Protein AF-A0A815P1Y7-F1 (afdb_monomer_lite)

Secondary structure (DSSP, 8-state):
-----------PPPHHHHH--TT---TT--EEE----S--TTS-S--SSSS-----GGGEEE--TTS-HHHHTTHHHHHHHHHIIIIIIS-PPPTTS-----EEEE----GGGHHHHHHTT-S----TT-TTHHHHHHHHTTT---EEEESS-STTHHHHHHHH--STTEEEEESS---GGGS-TTEEEE---GGGGGS--EEETTEEE---GGG-

pLDDT: mean 79.12, std 14.39, range [24.7, 95.38]

Structure (mmCIF, N/CA/C/O backbone):
data_AF-A0A815P1Y7-F1
#
_entry.id   AF-A0A815P1Y7-F1
#
loop_
_atom_site.group_PDB
_atom_site.id
_atom_site.type_symbol
_atom_site.label_atom_id
_atom_site.label_alt_id
_atom_site.label_comp_id
_atom_site.label_asym_id
_atom_site.label_entity_id
_atom_site.label_seq_id
_atom_site.pdbx_PDB_ins_code
_atom_site.Cartn_x
_atom_site.Cartn_y
_atom_site.Cartn_z
_atom_site.occupancy
_atom_site.B_iso_or_equiv
_atom_site.auth_seq_id
_atom_site.auth_comp_id
_atom_site.auth_asym_id
_atom_site.auth_atom_id
_atom_site.pdbx_PDB_model_num
ATOM 1 N N . MET A 1 1 ? -28.129 6.434 5.311 1.00 34.50 1 MET A N 1
ATOM 2 C CA . MET A 1 1 ? -27.898 5.361 4.321 1.00 34.50 1 MET A CA 1
ATOM 3 C C . MET A 1 1 ? -27.762 4.062 5.107 1.00 34.50 1 MET A C 1
ATOM 5 O O . MET A 1 1 ? -26.943 4.033 6.015 1.00 34.50 1 MET A O 1
ATOM 9 N N . LYS A 1 2 ? -28.637 3.067 4.907 1.00 24.70 2 LYS A N 1
ATOM 10 C CA . LYS A 1 2 ? -28.563 1.789 5.640 1.00 24.70 2 LYS A CA 1
ATOM 11 C C . LYS A 1 2 ? -27.507 0.908 4.965 1.00 24.70 2 LYS A C 1
ATOM 13 O O . LYS A 1 2 ? -27.695 0.521 3.818 1.00 24.70 2 LYS A O 1
ATOM 18 N N . PHE A 1 3 ? -26.398 0.653 5.652 1.00 34.22 3 PHE A N 1
ATOM 19 C CA . PHE A 1 3 ? -25.338 -0.252 5.210 1.00 34.22 3 PHE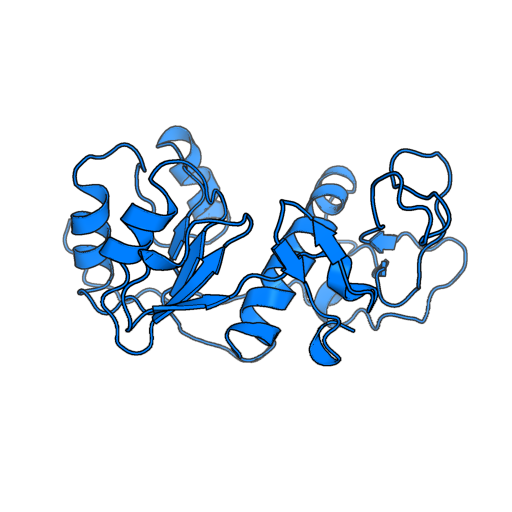 A CA 1
ATOM 20 C C . PHE A 1 3 ? -25.720 -1.683 5.629 1.00 34.22 3 PHE A C 1
ATOM 22 O O . PHE A 1 3 ? -25.430 -2.094 6.746 1.00 34.22 3 PHE A O 1
ATOM 29 N N . GLU A 1 4 ? -26.461 -2.404 4.781 1.00 28.81 4 GLU A N 1
ATOM 30 C CA . GLU A 1 4 ? -26.909 -3.792 5.042 1.00 28.81 4 GLU A CA 1
ATOM 31 C C . GLU A 1 4 ? -26.278 -4.835 4.099 1.00 28.81 4 GLU A C 1
ATOM 33 O O . GLU A 1 4 ? -26.678 -5.996 4.093 1.00 28.81 4 GLU A O 1
ATOM 38 N N . GLN A 1 5 ? -25.263 -4.471 3.315 1.00 31.73 5 GLN A N 1
ATOM 39 C CA . GLN A 1 5 ? -24.560 -5.418 2.449 1.00 31.73 5 GLN A CA 1
ATOM 40 C C . GLN A 1 5 ? -23.097 -5.522 2.883 1.00 31.73 5 GLN A C 1
ATOM 42 O O . GLN A 1 5 ? -22.384 -4.525 2.913 1.00 31.73 5 GLN A O 1
ATOM 47 N N . ARG A 1 6 ? -22.657 -6.735 3.245 1.00 30.91 6 ARG A N 1
ATOM 48 C CA . ARG A 1 6 ? -21.228 -7.067 3.329 1.00 30.91 6 ARG A CA 1
ATOM 49 C C . ARG A 1 6 ? -20.707 -7.151 1.900 1.00 30.91 6 ARG A C 1
ATOM 51 O O . ARG A 1 6 ? -21.135 -8.031 1.149 1.00 30.91 6 ARG A O 1
ATOM 58 N N . PHE A 1 7 ? -19.851 -6.214 1.522 1.00 37.41 7 PHE A N 1
ATOM 59 C CA . PHE A 1 7 ? -19.293 -6.147 0.178 1.00 37.41 7 PHE A CA 1
ATOM 60 C C . PHE A 1 7 ? -18.020 -6.987 0.090 1.00 37.41 7 PHE A C 1
ATOM 62 O O . PHE A 1 7 ? -17.305 -7.169 1.070 1.00 37.41 7 PHE A O 1
ATOM 69 N N . LYS A 1 8 ? -17.809 -7.606 -1.072 1.00 35.66 8 LYS A N 1
ATOM 70 C CA . LYS A 1 8 ? -16.726 -8.561 -1.302 1.00 35.66 8 LYS A CA 1
ATOM 71 C C . LYS A 1 8 ? -15.644 -7.874 -2.114 1.00 35.66 8 LYS A C 1
ATOM 73 O O . LYS A 1 8 ? -15.802 -7.742 -3.325 1.00 35.66 8 LYS A O 1
ATOM 78 N N . PHE A 1 9 ? -14.516 -7.565 -1.487 1.00 34.22 9 PHE A N 1
ATOM 79 C CA . PHE A 1 9 ? -13.314 -7.268 -2.251 1.00 34.22 9 PHE A CA 1
ATOM 80 C C . PHE A 1 9 ? -12.862 -8.551 -2.965 1.00 34.22 9 PHE A C 1
ATOM 82 O O . PHE A 1 9 ? -12.575 -9.561 -2.322 1.00 34.22 9 PHE A O 1
ATOM 89 N N . THR A 1 10 ? -12.860 -8.548 -4.299 1.00 39.69 10 THR A N 1
ATOM 90 C CA . THR A 1 10 ? -12.250 -9.610 -5.112 1.00 39.69 10 THR A CA 1
ATOM 91 C C . THR A 1 10 ? -11.042 -9.001 -5.794 1.00 39.69 10 THR A C 1
ATOM 93 O O . THR A 1 10 ? -11.198 -8.137 -6.652 1.00 39.69 10 THR A O 1
ATOM 96 N N . ILE A 1 11 ? -9.837 -9.435 -5.422 1.00 49.03 11 ILE A N 1
ATOM 97 C CA . ILE A 1 11 ? -8.628 -9.011 -6.132 1.00 49.03 11 ILE A CA 1
ATOM 98 C C . ILE A 1 11 ? -8.575 -9.777 -7.457 1.00 49.03 11 ILE A C 1
ATOM 100 O O . ILE A 1 11 ? -8.061 -10.893 -7.524 1.00 49.03 11 ILE A O 1
ATOM 104 N N . SER A 1 12 ? -9.170 -9.214 -8.509 1.00 42.06 12 SER A N 1
ATOM 105 C CA . SER A 1 12 ? -9.061 -9.752 -9.864 1.00 42.06 12 SER A CA 1
ATOM 106 C C . SER A 1 12 ? -7.794 -9.218 -10.521 1.00 42.06 12 SER A C 1
ATOM 108 O O . SER A 1 12 ? -7.637 -8.007 -10.671 1.00 42.06 12 SER A O 1
ATOM 1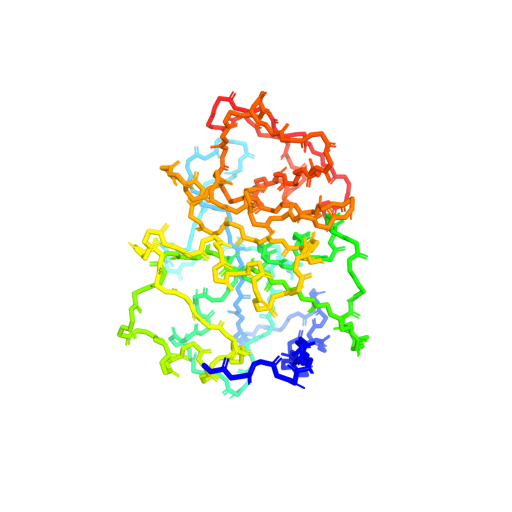10 N N . PHE A 1 13 ? -6.909 -10.115 -10.933 1.00 50.34 13 PHE A N 1
ATOM 111 C CA . PHE A 1 13 ? -5.753 -9.777 -11.757 1.00 50.34 13 PHE A CA 1
ATOM 112 C C . PHE A 1 13 ? -6.060 -10.105 -13.214 1.00 50.34 13 PHE A C 1
ATOM 114 O O . PHE A 1 13 ? -6.837 -11.024 -13.488 1.00 50.34 13 PHE A O 1
ATOM 121 N N . ASP A 1 14 ? -5.429 -9.384 -14.141 1.00 55.44 14 ASP A N 1
ATOM 122 C CA . ASP A 1 14 ? -5.404 -9.803 -15.539 1.00 55.44 14 ASP A CA 1
ATOM 123 C C . ASP A 1 14 ? -4.739 -11.195 -15.616 1.00 55.44 14 ASP A C 1
ATOM 125 O O . ASP A 1 14 ? -3.615 -11.359 -15.122 1.00 55.44 14 ASP A O 1
ATOM 129 N N . PRO A 1 15 ? -5.404 -12.215 -16.188 1.00 52.91 15 PRO A N 1
ATOM 130 C CA . PRO A 1 15 ? -4.820 -13.540 -16.351 1.00 52.91 15 PRO A CA 1
ATOM 131 C C . PRO A 1 15 ? -3.475 -13.522 -17.086 1.00 52.91 15 PRO A C 1
ATOM 133 O O . PRO A 1 15 ? -2.603 -14.311 -16.729 1.00 52.91 15 PRO A O 1
ATOM 136 N N . GLU A 1 16 ? -3.259 -12.618 -18.053 1.00 56.75 16 GLU A N 1
ATOM 137 C CA . GLU A 1 16 ? -1.964 -12.490 -18.744 1.00 56.75 16 GLU A CA 1
ATOM 138 C C . GLU A 1 16 ? -0.849 -12.053 -17.781 1.00 56.75 16 GLU A C 1
ATOM 140 O O . GLU A 1 16 ? 0.281 -12.530 -17.885 1.00 56.75 16 GLU A O 1
ATOM 145 N N . PHE A 1 17 ? -1.179 -11.212 -16.797 1.00 55.81 17 PHE A N 1
ATOM 146 C CA . PHE A 1 17 ? -0.237 -10.745 -15.778 1.00 55.81 17 PHE A CA 1
ATOM 147 C C . PHE A 1 17 ? 0.121 -11.846 -14.768 1.00 55.81 17 PHE A C 1
ATOM 149 O O . PHE A 1 17 ? 1.263 -11.941 -14.328 1.00 55.81 17 PHE A O 1
ATOM 156 N N . LEU A 1 18 ? -0.833 -12.716 -14.418 1.00 48.72 18 LEU A N 1
ATOM 157 C CA . LEU A 1 18 ? -0.575 -13.871 -13.545 1.00 48.72 18 LEU A CA 1
ATOM 158 C C . LEU A 1 18 ? 0.172 -15.010 -14.257 1.00 48.72 18 LEU A C 1
ATOM 160 O O . LEU A 1 18 ? 0.838 -15.809 -13.601 1.00 48.72 18 LEU A O 1
ATOM 164 N N . LEU A 1 19 ? 0.036 -15.108 -15.583 1.00 49.59 19 LEU A N 1
ATOM 165 C CA . LEU A 1 19 ? 0.656 -16.151 -16.405 1.00 49.59 19 LEU A CA 1
ATOM 166 C C . LEU A 1 19 ? 2.042 -15.763 -16.935 1.00 49.59 19 LEU A C 1
ATOM 168 O O . LEU A 1 19 ? 2.767 -16.641 -17.410 1.00 49.59 19 LEU A O 1
ATOM 172 N N . SER A 1 20 ? 2.435 -14.486 -16.862 1.00 55.97 20 SER A N 1
ATOM 173 C CA . SER A 1 20 ? 3.782 -14.067 -17.246 1.00 55.97 20 SER A CA 1
ATOM 174 C C . SER A 1 20 ? 4.796 -14.612 -16.242 1.00 55.97 20 SER A C 1
ATOM 176 O O . SER A 1 20 ? 4.943 -14.083 -15.143 1.00 55.97 20 SER A O 1
ATOM 178 N N . VAL A 1 21 ? 5.493 -15.687 -16.611 1.00 52.22 21 VAL A N 1
ATOM 179 C CA . VAL A 1 21 ? 6.616 -16.210 -15.829 1.00 52.22 21 VAL A CA 1
ATOM 180 C C . VAL A 1 21 ? 7.796 -15.250 -16.005 1.00 52.22 21 VAL A C 1
ATOM 182 O O . VAL A 1 21 ? 8.276 -15.100 -17.134 1.00 52.22 21 VAL A O 1
ATOM 185 N N . PRO A 1 22 ? 8.301 -14.612 -14.935 1.00 61.59 22 PRO A N 1
ATOM 186 C CA . PRO A 1 22 ? 9.484 -13.773 -15.043 1.00 61.59 22 PRO A CA 1
ATOM 187 C C . PRO A 1 22 ? 10.677 -14.613 -15.516 1.00 61.59 22 PRO A C 1
ATOM 189 O O . PRO A 1 22 ? 10.931 -15.693 -14.981 1.00 61.59 22 PRO A O 1
ATOM 192 N N . GLY A 1 23 ? 11.425 -14.128 -16.511 1.00 62.44 23 GLY A N 1
ATOM 193 C CA . GLY A 1 23 ? 12.734 -14.695 -16.860 1.00 62.44 23 GLY A CA 1
ATOM 194 C C . GLY A 1 23 ? 12.903 -15.287 -18.260 1.00 62.44 23 GLY A C 1
ATOM 195 O O . GLY A 1 23 ? 14.043 -15.563 -18.628 1.00 62.44 23 GLY A O 1
ATOM 196 N N . ASN A 1 24 ? 11.844 -15.455 -19.062 1.00 74.38 24 ASN A N 1
ATOM 197 C CA . ASN A 1 24 ? 11.963 -15.994 -20.427 1.00 74.38 24 ASN A CA 1
ATOM 198 C C . ASN A 1 24 ? 11.501 -14.984 -21.489 1.00 74.38 24 ASN A C 1
ATOM 200 O O . ASN A 1 24 ? 10.376 -15.059 -21.974 1.00 74.38 24 ASN A O 1
ATOM 204 N N . TYR A 1 25 ? 12.387 -14.053 -21.851 1.00 81.44 25 TYR A N 1
ATOM 205 C CA . TYR A 1 25 ? 12.115 -12.990 -22.826 1.00 81.44 25 TYR A CA 1
ATOM 206 C C . TYR A 1 25 ? 12.851 -13.219 -24.144 1.00 81.44 25 TYR A C 1
ATOM 208 O O . TYR A 1 25 ? 14.010 -13.647 -24.158 1.00 81.44 25 TYR A O 1
ATOM 216 N N . LYS A 1 26 ? 12.207 -12.869 -25.259 1.00 83.44 26 LYS A N 1
ATOM 217 C CA . LYS A 1 26 ? 12.824 -12.852 -26.593 1.00 83.44 26 LYS A CA 1
ATOM 218 C C . LYS A 1 26 ? 13.087 -11.422 -27.054 1.00 83.44 26 LYS A C 1
ATOM 220 O O . LYS A 1 26 ? 12.367 -10.486 -26.717 1.00 83.44 26 LYS A O 1
ATOM 225 N N . GLY A 1 27 ? 14.121 -11.254 -27.877 1.00 86.31 27 GLY A N 1
ATOM 226 C CA . GLY A 1 27 ? 14.415 -9.966 -28.502 1.00 86.31 27 GLY A CA 1
ATOM 227 C C . GLY A 1 27 ? 13.218 -9.446 -29.306 1.00 86.31 27 GLY A C 1
ATOM 228 O O . GLY A 1 27 ? 12.647 -10.181 -30.108 1.00 86.31 27 GLY A O 1
ATOM 229 N N . GLY A 1 28 ? 12.854 -8.180 -29.086 1.00 84.69 28 GLY A N 1
ATOM 230 C CA . GLY A 1 28 ? 11.718 -7.519 -29.738 1.00 84.69 28 GLY A CA 1
ATOM 231 C C . GLY A 1 28 ? 10.404 -7.563 -28.951 1.00 84.69 28 GLY A C 1
ATOM 232 O O . GLY A 1 28 ? 9.453 -6.882 -29.333 1.00 84.69 28 GLY A O 1
ATOM 233 N N . GLU A 1 29 ? 10.336 -8.309 -27.847 1.00 84.62 29 GLU A N 1
ATOM 234 C CA . GLU A 1 29 ? 9.167 -8.289 -26.967 1.00 84.62 29 GLU A CA 1
ATOM 235 C C . GLU A 1 29 ? 9.082 -6.974 -26.187 1.00 84.62 29 GLU A C 1
ATOM 237 O O . GLU A 1 29 ? 10.083 -6.425 -25.723 1.00 84.62 29 GLU A O 1
ATOM 242 N N . ARG A 1 30 ? 7.855 -6.468 -26.029 1.00 84.31 30 ARG A N 1
ATOM 243 C CA . ARG A 1 30 ? 7.588 -5.324 -25.158 1.00 84.31 30 ARG A CA 1
ATOM 244 C C . ARG A 1 30 ? 7.443 -5.808 -23.731 1.00 84.31 30 ARG A C 1
ATOM 246 O O . ARG A 1 30 ? 6.713 -6.761 -23.456 1.00 84.31 30 ARG A O 1
ATOM 253 N N . VAL A 1 31 ? 8.101 -5.095 -22.836 1.00 86.06 31 VAL A N 1
ATOM 254 C CA . VAL A 1 31 ? 8.112 -5.411 -21.420 1.00 86.06 31 VAL A CA 1
ATOM 255 C C . VAL A 1 31 ? 7.913 -4.151 -20.594 1.00 86.06 31 VAL A C 1
ATOM 257 O O . VAL A 1 31 ? 8.262 -3.051 -21.026 1.00 86.06 31 VAL A O 1
ATOM 260 N N . ALA A 1 32 ? 7.347 -4.319 -19.408 1.00 85.19 32 ALA A N 1
ATOM 261 C CA . ALA A 1 32 ? 7.261 -3.282 -18.394 1.00 85.19 32 ALA A CA 1
ATOM 262 C C . ALA A 1 32 ? 7.888 -3.810 -17.106 1.00 85.19 32 ALA A C 1
ATOM 264 O O . ALA A 1 32 ? 8.005 -5.014 -16.898 1.00 85.19 32 ALA A O 1
ATOM 265 N N . GLY A 1 33 ? 8.354 -2.915 -16.249 1.00 84.06 33 GLY A N 1
ATOM 266 C CA . GLY A 1 33 ? 9.057 -3.331 -15.053 1.00 84.06 33 GLY A CA 1
ATOM 267 C C . GLY A 1 33 ? 9.419 -2.157 -14.181 1.00 84.06 33 GLY A C 1
ATOM 268 O O . GLY A 1 33 ? 9.171 -0.994 -14.506 1.00 84.06 33 GLY A O 1
ATOM 269 N N . TYR A 1 34 ? 10.004 -2.488 -13.048 1.00 85.12 34 TYR A N 1
ATOM 270 C CA . TYR A 1 34 ? 10.526 -1.513 -12.116 1.00 85.12 34 TYR A CA 1
ATOM 271 C C . TYR A 1 34 ? 12.046 -1.509 -12.217 1.00 85.12 34 TYR A C 1
ATOM 273 O O . TYR A 1 34 ? 12.637 -2.572 -12.337 1.00 85.12 34 TYR A O 1
ATOM 281 N N . VAL A 1 35 ? 12.680 -0.337 -12.154 1.00 86.00 35 VAL A N 1
ATOM 282 C CA . VAL A 1 35 ? 14.138 -0.178 -12.067 1.00 86.00 35 VAL A CA 1
ATOM 283 C C . VAL A 1 35 ? 14.481 0.707 -10.881 1.00 86.00 35 VAL A C 1
ATOM 285 O O . VAL A 1 35 ? 13.761 1.660 -10.593 1.00 86.00 35 VAL A O 1
ATOM 288 N N . HIS A 1 36 ? 15.575 0.386 -10.187 1.00 83.31 36 HIS A N 1
ATOM 289 C CA . HIS A 1 36 ? 16.059 1.209 -9.084 1.00 83.31 36 HIS A CA 1
ATOM 290 C C . HIS A 1 36 ? 16.325 2.631 -9.585 1.00 83.31 36 HIS A C 1
ATOM 292 O O . HIS A 1 36 ? 17.085 2.812 -10.533 1.00 83.31 36 HIS A O 1
ATOM 298 N N . GLY A 1 37 ? 15.709 3.627 -8.950 1.00 78.38 37 GLY A N 1
ATOM 299 C CA . GLY A 1 37 ? 15.945 5.037 -9.243 1.00 78.38 37 GLY A CA 1
ATOM 300 C C . GLY A 1 37 ? 16.907 5.673 -8.240 1.00 78.38 37 GLY A C 1
ATOM 301 O O . GLY A 1 37 ? 16.886 5.351 -7.054 1.00 78.38 37 GLY A O 1
ATOM 302 N N . GLY A 1 38 ? 17.723 6.621 -8.699 1.00 74.19 38 GLY A N 1
ATOM 303 C CA . GLY A 1 38 ? 18.574 7.449 -7.838 1.00 74.19 38 GLY A CA 1
ATOM 304 C C . GLY A 1 38 ? 20.074 7.202 -7.995 1.00 74.19 38 GLY A C 1
ATOM 305 O O . GLY A 1 38 ? 20.514 6.305 -8.708 1.00 74.19 38 GLY A O 1
ATOM 306 N N . LEU A 1 39 ? 20.857 8.054 -7.330 1.00 69.69 39 LEU A N 1
ATOM 307 C CA . LEU A 1 39 ? 22.316 7.978 -7.287 1.00 69.69 39 LEU A CA 1
ATOM 308 C C . LEU A 1 39 ? 22.728 7.049 -6.148 1.00 69.69 39 LEU A C 1
ATOM 310 O O . LEU A 1 39 ? 23.016 7.501 -5.042 1.00 69.69 39 LEU A O 1
ATOM 314 N N . ASP A 1 40 ? 22.700 5.752 -6.412 1.00 72.19 40 ASP A N 1
ATOM 315 C CA . ASP A 1 40 ? 23.173 4.743 -5.473 1.00 72.19 40 ASP A CA 1
ATOM 316 C C . ASP A 1 40 ? 24.532 4.215 -5.956 1.00 72.19 40 ASP A C 1
ATOM 318 O O . ASP A 1 40 ? 24.585 3.540 -6.979 1.00 72.19 40 ASP A O 1
ATOM 322 N N . PRO A 1 41 ? 25.650 4.527 -5.278 1.00 68.81 41 PRO A N 1
ATOM 323 C CA . PRO A 1 41 ? 26.974 4.075 -5.703 1.00 68.81 41 PRO A CA 1
ATOM 324 C C . PRO A 1 41 ? 27.153 2.549 -5.673 1.00 68.81 41 PRO A C 1
ATOM 326 O O . PRO A 1 41 ? 28.024 2.033 -6.370 1.00 68.81 41 PRO A O 1
ATOM 329 N N . GLU A 1 42 ? 26.354 1.829 -4.877 1.00 71.19 42 GLU A N 1
ATOM 330 C CA . GLU A 1 42 ? 26.397 0.361 -4.777 1.00 71.19 42 GLU A CA 1
ATOM 331 C C . GLU A 1 42 ? 25.650 -0.317 -5.932 1.00 71.19 42 GLU A C 1
ATOM 333 O O . GLU A 1 42 ? 25.833 -1.505 -6.201 1.00 71.19 42 GLU A O 1
ATOM 338 N N . MET A 1 43 ? 24.803 0.440 -6.626 1.00 68.38 43 MET A N 1
ATOM 339 C CA . MET A 1 43 ? 23.974 -0.018 -7.729 1.00 68.38 43 MET A CA 1
ATOM 340 C C . MET A 1 43 ? 24.371 0.759 -8.973 1.00 68.38 43 MET A C 1
ATOM 342 O O . MET A 1 43 ? 24.019 1.925 -9.086 1.00 68.38 43 MET A O 1
ATOM 346 N N . ASN A 1 44 ? 25.075 0.120 -9.917 1.00 70.81 44 ASN A N 1
ATOM 347 C CA . ASN A 1 44 ? 25.434 0.707 -11.218 1.00 70.81 44 ASN A CA 1
ATOM 348 C C . ASN A 1 44 ? 24.388 1.732 -11.679 1.00 70.81 44 ASN A C 1
ATOM 350 O O . ASN A 1 44 ? 23.234 1.346 -11.881 1.00 70.81 44 ASN A O 1
ATOM 354 N N . ILE A 1 45 ? 24.778 3.010 -11.779 1.00 71.38 45 ILE A N 1
ATOM 355 C CA . ILE A 1 45 ? 23.841 4.127 -11.961 1.00 71.38 45 ILE A CA 1
ATOM 356 C C . ILE A 1 45 ? 22.945 3.835 -13.169 1.00 71.38 45 ILE A C 1
ATOM 358 O O . ILE A 1 45 ? 23.407 3.800 -14.310 1.00 71.38 45 ILE A O 1
ATOM 362 N N . ARG A 1 46 ? 21.660 3.601 -12.903 1.00 78.81 46 ARG A N 1
ATOM 363 C CA . ARG A 1 46 ? 20.632 3.252 -13.889 1.00 78.81 46 ARG A CA 1
ATOM 364 C C . ARG A 1 46 ? 19.303 3.867 -13.477 1.00 78.81 46 ARG A C 1
ATOM 366 O O . ARG A 1 46 ? 19.088 4.157 -12.305 1.00 78.81 46 ARG A O 1
ATOM 373 N N . GLY A 1 47 ? 18.421 4.085 -14.441 1.00 84.50 47 GLY A N 1
ATOM 374 C CA . GLY A 1 47 ? 17.108 4.667 -14.195 1.00 84.50 47 GLY A CA 1
ATOM 375 C C . GLY A 1 47 ? 16.227 4.576 -15.430 1.00 84.50 47 GLY A C 1
ATOM 376 O O . GLY A 1 47 ? 16.719 4.316 -16.520 1.00 84.50 47 GLY A O 1
ATOM 377 N N . ALA A 1 48 ? 14.923 4.774 -15.250 1.00 88.00 48 ALA A N 1
ATOM 378 C CA . ALA A 1 48 ? 13.949 4.692 -16.340 1.00 88.00 48 ALA A CA 1
ATOM 379 C C . ALA A 1 48 ? 13.933 5.939 -17.244 1.00 88.00 48 ALA A C 1
ATOM 381 O O . ALA A 1 48 ? 13.367 5.901 -18.329 1.00 88.00 48 ALA A O 1
ATOM 382 N N . PHE A 1 49 ? 14.526 7.056 -16.808 1.00 89.25 49 PHE A N 1
ATOM 383 C CA . PHE A 1 49 ? 14.588 8.304 -17.579 1.00 89.25 49 PHE A CA 1
ATOM 384 C C . PHE A 1 49 ? 15.800 8.312 -18.519 1.00 89.25 49 PHE A C 1
ATOM 386 O O . PHE A 1 49 ? 16.657 9.192 -18.456 1.00 89.25 49 PHE A O 1
ATOM 393 N N . SER A 1 50 ? 15.878 7.288 -19.363 1.00 86.19 50 SER A N 1
ATOM 394 C CA . SER A 1 50 ? 16.922 7.083 -20.365 1.00 86.19 50 SER A CA 1
ATOM 395 C C . SER A 1 50 ? 16.339 6.392 -21.598 1.00 86.19 50 SER A C 1
ATOM 397 O O . SER A 1 50 ? 15.317 5.716 -21.519 1.00 86.19 50 SER A O 1
ATOM 399 N N . GLU A 1 51 ? 16.998 6.538 -22.750 1.00 89.56 51 GLU A N 1
ATOM 400 C CA . GLU A 1 51 ? 16.589 5.848 -23.986 1.00 89.56 51 GLU A CA 1
ATOM 401 C C . GLU A 1 51 ? 16.767 4.324 -23.889 1.00 89.56 51 GLU A C 1
ATOM 403 O O . GLU A 1 51 ? 16.021 3.566 -24.502 1.00 89.56 51 GLU A O 1
ATOM 408 N N . TYR A 1 52 ? 17.741 3.878 -23.089 1.00 87.19 52 TYR A N 1
ATOM 409 C CA . TYR A 1 52 ? 18.037 2.469 -22.842 1.00 87.19 52 TYR A CA 1
ATOM 410 C C . TYR A 1 52 ? 18.220 2.221 -21.347 1.00 87.19 52 TYR A C 1
ATOM 412 O O . TYR A 1 52 ? 18.858 3.014 -20.649 1.00 87.19 52 TYR A O 1
ATOM 420 N N . VAL A 1 53 ? 17.707 1.091 -20.862 1.00 88.00 53 VAL A N 1
ATOM 421 C CA . VAL A 1 53 ? 17.861 0.647 -19.475 1.00 88.00 53 VAL A CA 1
ATOM 422 C C . VAL A 1 53 ? 18.078 -0.863 -19.433 1.00 88.00 53 VAL A C 1
ATOM 424 O O . VAL A 1 53 ? 17.459 -1.611 -20.187 1.00 88.00 53 VAL A O 1
ATOM 427 N N . VAL A 1 54 ? 18.974 -1.313 -18.555 1.00 85.38 54 VAL A N 1
ATOM 428 C CA . VAL A 1 54 ? 19.223 -2.738 -18.300 1.00 85.38 54 VAL A CA 1
ATOM 429 C C . VAL A 1 54 ? 18.566 -3.120 -16.982 1.00 85.38 54 VAL A C 1
ATOM 431 O O . VAL A 1 54 ? 18.836 -2.488 -15.954 1.00 85.38 54 VAL A O 1
ATOM 434 N N . GLN A 1 55 ? 17.745 -4.171 -17.005 1.00 85.31 55 GLN A N 1
ATOM 435 C CA . GLN A 1 55 ? 17.092 -4.690 -15.811 1.00 85.31 55 GLN A CA 1
ATOM 436 C C . GLN A 1 55 ? 17.124 -6.221 -15.730 1.00 85.31 55 GLN A C 1
ATOM 438 O O . GLN A 1 55 ? 17.143 -6.913 -16.745 1.00 85.31 55 GLN A O 1
ATOM 443 N N . GLU A 1 56 ? 17.155 -6.732 -14.500 1.00 80.56 56 GLU A N 1
ATOM 444 C CA . GLU A 1 56 ? 16.995 -8.139 -14.170 1.00 80.56 56 GLU A CA 1
ATOM 445 C C . GLU A 1 56 ? 15.638 -8.655 -14.654 1.00 80.56 56 GLU A C 1
ATOM 447 O O . GLU A 1 56 ? 14.593 -8.064 -14.385 1.00 80.56 56 GLU A O 1
ATOM 452 N N . ALA A 1 57 ? 15.660 -9.786 -15.353 1.00 82.44 57 ALA A N 1
ATOM 453 C CA . ALA A 1 57 ? 14.480 -10.370 -15.978 1.00 82.44 57 ALA A CA 1
ATOM 454 C C . ALA A 1 57 ? 13.366 -10.728 -14.967 1.00 82.44 57 ALA A C 1
ATOM 456 O O . ALA A 1 57 ? 12.194 -10.757 -15.334 1.00 82.44 57 ALA A O 1
ATOM 457 N N . SER A 1 58 ? 13.712 -10.965 -13.698 1.00 79.12 58 SER A N 1
ATOM 458 C CA . SER A 1 58 ? 12.762 -11.231 -12.607 1.00 79.12 58 SER A CA 1
ATOM 459 C C . SER A 1 58 ? 11.907 -10.013 -12.219 1.00 79.12 58 SER A C 1
ATOM 461 O O . SER A 1 58 ? 10.802 -10.183 -11.715 1.00 79.12 58 SER A O 1
ATOM 463 N N . LEU A 1 59 ? 12.386 -8.789 -12.482 1.00 79.31 59 LEU A N 1
ATOM 464 C CA . LEU A 1 59 ? 11.730 -7.514 -12.130 1.00 79.31 59 LEU A CA 1
ATOM 465 C C . LEU A 1 59 ? 10.996 -6.862 -13.307 1.00 79.31 59 LEU A C 1
ATOM 467 O O . LEU A 1 59 ? 10.565 -5.703 -13.252 1.00 79.31 59 LEU A O 1
ATOM 471 N N . VAL A 1 60 ? 10.899 -7.614 -14.390 1.00 83.62 60 VAL A N 1
ATOM 472 C CA . VAL A 1 60 ? 10.252 -7.253 -15.636 1.00 83.62 60 VAL A CA 1
ATOM 473 C C . VAL A 1 60 ? 9.093 -8.225 -15.830 1.00 83.62 60 VAL A C 1
ATOM 475 O O . VAL A 1 60 ? 9.153 -9.359 -15.360 1.00 83.62 60 VAL A O 1
ATOM 478 N N . PHE A 1 61 ? 8.037 -7.780 -16.497 1.00 81.56 61 PHE A N 1
ATOM 479 C CA . PHE A 1 61 ? 6.888 -8.588 -16.879 1.00 81.56 61 PHE A CA 1
ATOM 480 C C . PHE A 1 61 ? 6.483 -8.282 -18.321 1.00 81.56 61 PHE A C 1
ATOM 482 O O . PHE A 1 61 ? 6.768 -7.207 -18.866 1.00 81.56 61 PHE A O 1
ATOM 489 N N . HIS A 1 62 ? 5.828 -9.253 -18.956 1.00 81.06 62 HIS A N 1
ATOM 490 C CA . HIS A 1 62 ? 5.319 -9.078 -20.310 1.00 81.06 62 HIS A CA 1
ATOM 491 C C . HIS A 1 62 ? 4.268 -7.979 -20.343 1.00 81.06 62 HIS A C 1
ATOM 493 O O . HIS A 1 62 ? 3.423 -7.865 -19.459 1.00 81.06 62 HIS A O 1
ATOM 499 N N . PHE A 1 63 ? 4.319 -7.180 -21.399 1.00 80.75 63 PHE A N 1
ATOM 500 C CA . PHE A 1 63 ? 3.286 -6.206 -21.675 1.00 80.75 63 PHE A CA 1
ATOM 501 C C . PHE A 1 63 ? 1.989 -6.959 -22.066 1.00 80.75 63 PHE A C 1
ATOM 503 O O . PHE A 1 63 ? 1.971 -7.567 -23.140 1.00 80.75 63 PHE A O 1
ATOM 510 N N . PRO A 1 64 ? 0.917 -6.931 -21.249 1.00 73.38 64 PRO A N 1
ATOM 511 C CA . PRO A 1 64 ? -0.353 -7.548 -21.580 1.00 73.38 64 PRO A CA 1
ATOM 512 C C . PRO A 1 64 ? -1.005 -6.796 -22.738 1.00 73.38 64 PRO A C 1
ATOM 514 O O . PRO A 1 64 ? -0.988 -5.563 -22.808 1.00 73.38 64 PRO A O 1
ATOM 517 N N . SER A 1 65 ? -1.573 -7.548 -23.674 1.00 74.56 65 SER A N 1
ATOM 518 C CA . SER A 1 65 ? -2.115 -7.000 -24.925 1.00 74.56 65 SER A CA 1
ATOM 519 C C . SER A 1 65 ? -3.382 -6.153 -24.723 1.00 74.56 65 SER A C 1
ATOM 521 O O . SER A 1 65 ? -3.783 -5.402 -25.613 1.00 74.56 65 SER A O 1
ATOM 523 N N . THR A 1 66 ? -3.981 -6.259 -23.539 1.00 75.56 66 THR A N 1
ATOM 524 C CA . THR A 1 66 ? -5.253 -5.668 -23.110 1.00 75.56 66 THR A CA 1
ATOM 525 C C . THR A 1 66 ? -5.141 -4.225 -22.607 1.00 75.56 66 THR A C 1
ATOM 527 O O . THR A 1 66 ? -6.156 -3.530 -22.548 1.00 75.56 66 THR A O 1
ATOM 530 N N . ILE A 1 67 ? -3.938 -3.753 -22.250 1.00 76.06 67 ILE A N 1
ATOM 531 C CA . ILE A 1 67 ? -3.713 -2.449 -21.599 1.00 76.06 67 ILE A CA 1
ATOM 532 C C . ILE A 1 67 ? -2.992 -1.486 -22.552 1.00 76.06 67 ILE A C 1
ATOM 534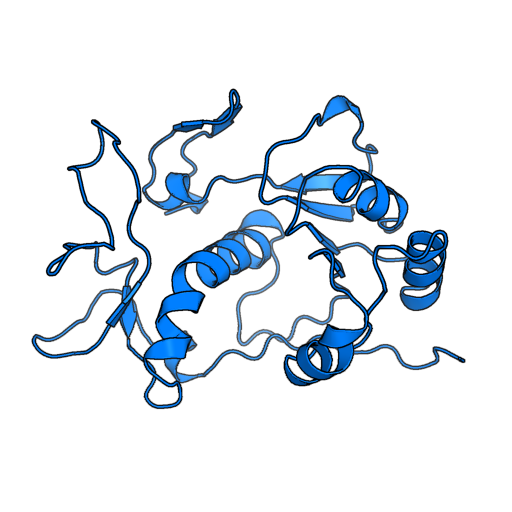 O O . ILE A 1 67 ? -2.114 -1.883 -23.314 1.00 76.06 67 ILE A O 1
ATOM 538 N N . LEU A 1 68 ? -3.331 -0.193 -22.514 1.00 81.25 68 LEU A N 1
ATOM 539 C CA . LEU A 1 68 ? -2.635 0.813 -23.323 1.00 81.25 68 LEU A CA 1
ATOM 540 C C . LEU A 1 68 ? -1.197 1.070 -22.814 1.00 81.25 68 LEU A C 1
ATOM 542 O O . LEU A 1 68 ? -0.975 1.090 -21.598 1.00 81.25 68 LEU A O 1
ATOM 546 N N . PRO A 1 69 ? -0.217 1.329 -23.705 1.00 77.31 69 PRO A N 1
ATOM 547 C CA . PRO A 1 69 ? 1.171 1.650 -23.332 1.00 77.31 69 PRO A CA 1
ATOM 548 C C . PRO A 1 69 ? 1.320 2.737 -22.277 1.00 77.31 69 PRO A C 1
ATOM 550 O O . PRO A 1 69 ? 2.119 2.606 -21.351 1.00 77.31 69 PRO A O 1
ATOM 553 N N . GLU A 1 70 ? 0.516 3.783 -22.372 1.00 82.88 70 GLU A N 1
ATOM 554 C CA . GLU A 1 70 ? 0.580 4.937 -21.482 1.00 82.88 70 GLU A CA 1
ATOM 555 C C . GLU A 1 70 ? 0.057 4.607 -20.081 1.00 82.88 70 GLU A C 1
ATOM 557 O O . GLU A 1 70 ? 0.449 5.233 -19.099 1.00 82.88 70 GLU A O 1
ATOM 562 N N . GLN A 1 71 ? -0.818 3.608 -19.975 1.00 79.50 71 GLN A N 1
ATOM 563 C CA . GLN A 1 71 ? -1.340 3.156 -18.696 1.00 79.50 71 GLN A CA 1
ATOM 564 C C . GLN A 1 71 ? -0.314 2.262 -18.009 1.00 79.50 71 GLN A C 1
ATOM 566 O O . GLN A 1 71 ? -0.018 2.491 -16.834 1.00 79.50 71 GLN A O 1
ATOM 571 N N . ILE A 1 72 ? 0.280 1.298 -18.731 1.00 78.94 72 ILE A N 1
ATOM 572 C CA . ILE A 1 72 ? 1.112 0.273 -18.094 1.00 78.94 72 ILE A CA 1
ATOM 573 C C . ILE A 1 72 ? 2.306 0.846 -17.338 1.00 78.94 72 ILE A C 1
ATOM 575 O O . ILE A 1 72 ? 2.670 0.329 -16.291 1.00 78.94 72 ILE A O 1
ATOM 579 N N . ILE A 1 73 ? 2.903 1.929 -17.839 1.00 80.88 73 ILE A N 1
ATOM 580 C CA . ILE A 1 73 ? 4.117 2.525 -17.265 1.00 80.88 73 ILE A CA 1
ATOM 581 C C . ILE A 1 73 ? 3.904 3.060 -15.842 1.00 80.88 73 ILE A C 1
ATOM 583 O O . ILE A 1 73 ? 4.867 3.264 -15.107 1.00 80.88 73 ILE A O 1
ATOM 587 N N . THR A 1 74 ? 2.647 3.249 -15.431 1.00 79.56 74 THR A N 1
ATOM 588 C CA . THR A 1 74 ? 2.280 3.703 -14.083 1.00 79.56 74 THR A CA 1
ATOM 589 C C . THR A 1 74 ? 2.123 2.560 -13.074 1.00 79.56 74 THR A C 1
ATOM 591 O O . THR A 1 74 ? 2.185 2.793 -11.866 1.00 79.56 74 THR A O 1
ATOM 594 N N . PHE A 1 75 ? 1.968 1.316 -13.540 1.00 79.81 75 PHE A N 1
ATOM 595 C CA . PHE A 1 75 ? 1.667 0.169 -12.682 1.00 79.81 75 PHE A CA 1
ATOM 596 C C . PHE A 1 75 ? 2.870 -0.459 -11.972 1.00 79.81 75 PHE A C 1
ATOM 598 O O . PHE A 1 75 ? 2.673 -0.828 -10.815 1.00 79.81 75 PHE A O 1
ATOM 605 N N . PRO A 1 76 ? 4.076 -0.620 -12.567 1.00 82.62 76 PRO A N 1
ATOM 606 C CA . PRO A 1 76 ? 5.125 -1.449 -11.978 1.00 82.62 76 PRO A CA 1
ATOM 607 C C . PRO A 1 76 ? 5.460 -1.074 -10.536 1.00 82.62 76 PRO A C 1
ATOM 609 O O . PRO A 1 76 ? 5.403 -1.916 -9.645 1.00 82.62 76 PRO A O 1
ATOM 612 N N . LEU A 1 77 ? 5.735 0.209 -10.290 1.00 84.00 77 LEU A N 1
ATOM 613 C CA . LEU A 1 77 ? 6.119 0.700 -8.969 1.00 84.00 77 LEU A CA 1
ATOM 614 C C . LEU A 1 77 ? 5.023 0.438 -7.923 1.00 84.00 77 LEU A C 1
ATOM 616 O O . LEU A 1 77 ? 5.286 -0.119 -6.855 1.00 84.00 77 LEU A O 1
ATOM 620 N N . VAL A 1 78 ? 3.787 0.831 -8.240 1.00 82.31 78 VAL A N 1
ATOM 621 C CA . VAL A 1 78 ? 2.648 0.752 -7.315 1.00 82.31 78 VAL A CA 1
ATOM 622 C C . VAL A 1 78 ? 2.221 -0.697 -7.093 1.00 82.31 78 VAL A C 1
ATOM 624 O O . VAL A 1 78 ? 1.958 -1.087 -5.960 1.00 82.31 78 VAL A O 1
ATOM 627 N N . SER A 1 79 ? 2.213 -1.514 -8.146 1.00 80.81 79 SER A N 1
ATOM 628 C CA . SER A 1 79 ? 1.765 -2.911 -8.093 1.00 80.81 79 SER A CA 1
ATOM 629 C C . SER A 1 79 ? 2.741 -3.784 -7.320 1.00 80.81 79 SER A C 1
ATOM 631 O O . SER A 1 79 ? 2.304 -4.566 -6.482 1.00 80.81 79 SER A O 1
ATOM 633 N N . ILE A 1 80 ? 4.054 -3.619 -7.534 1.00 81.00 80 ILE A N 1
ATOM 634 C CA . ILE A 1 80 ? 5.065 -4.353 -6.759 1.00 81.00 80 ILE A CA 1
ATOM 635 C C . ILE A 1 80 ? 4.993 -3.932 -5.292 1.00 81.00 80 ILE A C 1
ATOM 637 O O . ILE A 1 80 ? 5.007 -4.789 -4.411 1.00 81.00 80 ILE A O 1
ATOM 641 N N . THR A 1 81 ? 4.834 -2.631 -5.020 1.00 83.50 81 THR A N 1
ATOM 642 C CA . THR A 1 81 ? 4.647 -2.144 -3.648 1.00 83.50 81 THR A CA 1
ATOM 643 C C . THR A 1 81 ? 3.406 -2.779 -3.020 1.00 83.50 81 THR A C 1
ATOM 645 O O . THR A 1 81 ? 3.507 -3.379 -1.957 1.00 83.50 81 THR A O 1
ATOM 648 N N . ALA A 1 82 ? 2.247 -2.730 -3.678 1.00 83.88 82 ALA A N 1
ATOM 649 C CA . ALA A 1 82 ? 1.020 -3.332 -3.160 1.00 83.88 82 ALA A CA 1
ATOM 650 C C . ALA A 1 82 ? 1.164 -4.847 -2.937 1.00 83.88 82 ALA A C 1
ATOM 652 O O . ALA A 1 82 ? 0.836 -5.337 -1.858 1.00 83.88 82 ALA A O 1
ATOM 653 N N . ALA A 1 83 ? 1.710 -5.577 -3.913 1.00 81.12 83 ALA A N 1
ATOM 654 C CA . ALA A 1 83 ? 1.874 -7.027 -3.856 1.00 81.12 83 ALA A CA 1
ATOM 655 C C . ALA A 1 83 ? 2.816 -7.465 -2.726 1.00 81.12 83 ALA A C 1
ATOM 657 O O . ALA A 1 83 ? 2.464 -8.353 -1.946 1.00 81.12 83 ALA A O 1
ATOM 658 N N . LEU A 1 84 ? 3.969 -6.801 -2.579 1.00 80.94 84 LEU A N 1
ATOM 659 C CA . LEU A 1 84 ? 4.914 -7.075 -1.496 1.00 80.94 84 LEU A CA 1
ATOM 660 C C . LEU A 1 84 ? 4.228 -6.911 -0.133 1.00 80.94 84 LEU A C 1
ATOM 662 O O . LEU A 1 84 ? 4.414 -7.707 0.782 1.00 80.94 84 LEU A O 1
ATOM 666 N N . ARG A 1 85 ? 3.366 -5.907 0.015 1.00 85.44 85 ARG A N 1
ATOM 667 C CA . ARG A 1 85 ? 2.723 -5.641 1.304 1.00 85.44 85 ARG A CA 1
ATOM 668 C C . ARG A 1 85 ? 1.530 -6.536 1.599 1.00 85.44 85 ARG A C 1
ATOM 670 O O . ARG A 1 85 ? 1.436 -7.069 2.700 1.00 85.44 85 ARG A O 1
ATOM 677 N N . ILE A 1 86 ? 0.658 -6.738 0.623 1.00 83.38 86 ILE A N 1
ATOM 678 C CA . ILE A 1 86 ? -0.553 -7.552 0.769 1.00 83.38 86 ILE A CA 1
ATOM 679 C C . ILE A 1 86 ? -0.175 -9.031 0.933 1.00 83.38 86 ILE A C 1
ATOM 681 O O . ILE A 1 86 ? -0.640 -9.696 1.859 1.00 83.38 86 ILE A O 1
ATOM 685 N N . PHE A 1 87 ? 0.703 -9.555 0.078 1.00 82.38 87 PHE A N 1
ATOM 686 C CA . PHE A 1 87 ? 0.983 -10.991 0.050 1.00 82.38 87 PHE A CA 1
ATOM 687 C C . PHE A 1 87 ? 2.188 -11.381 0.910 1.00 82.38 87 PHE A C 1
ATOM 689 O O . PHE A 1 87 ? 2.108 -12.361 1.651 1.00 82.38 87 PHE A O 1
ATOM 696 N N . HIS A 1 88 ? 3.289 -10.617 0.888 1.00 78.38 88 HIS A N 1
ATOM 697 C CA . HIS A 1 88 ? 4.472 -10.990 1.676 1.00 78.38 88 HIS A CA 1
ATOM 698 C C . HIS A 1 88 ? 4.379 -10.533 3.131 1.00 78.38 88 HIS A C 1
ATOM 700 O O . HIS A 1 88 ? 4.725 -11.316 4.013 1.00 78.38 88 HIS A O 1
ATOM 706 N N . GLU A 1 89 ? 3.907 -9.319 3.417 1.00 82.44 89 GLU A N 1
ATOM 707 C CA . GLU A 1 89 ? 3.882 -8.807 4.798 1.00 82.44 89 GLU A CA 1
ATOM 708 C C . GLU A 1 89 ? 2.597 -9.178 5.548 1.00 82.44 89 GLU A C 1
ATOM 710 O O . GLU A 1 89 ? 2.658 -9.792 6.616 1.00 82.44 89 GLU A O 1
ATOM 715 N N . MET A 1 90 ? 1.431 -8.879 4.966 1.00 84.31 90 MET A N 1
ATOM 716 C CA . MET A 1 90 ? 0.126 -9.208 5.555 1.00 84.31 90 MET A CA 1
ATOM 717 C C . MET A 1 90 ? -0.232 -10.700 5.433 1.00 84.31 90 MET A C 1
ATOM 719 O O . MET A 1 90 ? -1.212 -11.135 6.037 1.00 84.31 90 MET A O 1
ATOM 723 N N . LYS A 1 91 ? 0.567 -11.489 4.693 1.00 84.88 91 LYS A N 1
ATOM 724 C CA . LYS A 1 91 ? 0.399 -12.941 4.482 1.00 84.88 91 LYS A CA 1
ATOM 725 C C . LYS A 1 91 ? -0.972 -13.325 3.912 1.00 84.88 91 LYS A C 1
ATOM 727 O O . LYS A 1 91 ? -1.480 -14.415 4.181 1.00 84.88 91 LYS A O 1
ATOM 732 N N . LEU A 1 92 ? -1.573 -12.441 3.116 1.00 84.38 92 LEU A N 1
ATOM 733 C CA . LEU A 1 92 ? -2.798 -12.760 2.391 1.00 84.38 92 LEU A CA 1
ATOM 734 C C . LEU A 1 92 ? -2.490 -13.760 1.271 1.00 84.38 92 LEU A C 1
ATOM 736 O O . LEU A 1 92 ? -1.370 -13.829 0.766 1.00 84.38 92 LEU A O 1
ATOM 740 N N . SER A 1 93 ? -3.474 -14.582 0.907 1.00 82.38 93 SER A N 1
ATOM 741 C CA . SER A 1 93 ? -3.267 -15.620 -0.107 1.00 82.38 93 SER A CA 1
ATOM 742 C C . SER A 1 93 ? -3.064 -15.010 -1.490 1.00 82.38 93 SER A C 1
ATOM 744 O O . SER A 1 93 ? -3.787 -14.093 -1.876 1.00 82.38 93 SER A O 1
ATOM 746 N N . LEU A 1 94 ? -2.101 -15.548 -2.240 1.00 75.75 94 LEU A N 1
ATOM 747 C CA . LEU A 1 94 ? -1.861 -15.153 -3.622 1.00 75.75 94 LEU A CA 1
ATOM 748 C C . LEU A 1 94 ? -3.041 -15.557 -4.528 1.00 75.75 94 LEU A C 1
ATOM 750 O O . LEU A 1 94 ? -3.670 -16.597 -4.307 1.00 75.75 94 LEU A O 1
ATOM 754 N N . PRO A 1 95 ? -3.315 -14.788 -5.590 1.00 68.62 95 PRO A N 1
ATOM 755 C CA . PRO A 1 95 ? -4.250 -15.178 -6.642 1.00 68.62 95 PRO A CA 1
ATOM 756 C C . PRO A 1 95 ? -3.868 -16.533 -7.261 1.00 68.62 95 PRO A C 1
ATOM 758 O O . PRO A 1 95 ? -2.680 -16.849 -7.338 1.00 68.62 95 PRO A O 1
ATOM 761 N N . PRO A 1 96 ? -4.840 -17.339 -7.730 1.00 66.31 96 PRO A N 1
ATOM 762 C CA . PRO A 1 96 ? -6.264 -17.029 -7.887 1.00 66.31 96 PRO A CA 1
ATOM 763 C C . PRO A 1 96 ? -7.104 -17.271 -6.618 1.00 66.31 96 PRO A C 1
ATOM 765 O O . PRO A 1 96 ? -8.326 -17.388 -6.710 1.00 66.31 96 PRO A O 1
ATOM 768 N N . ALA A 1 97 ? -6.488 -17.398 -5.435 1.00 73.69 97 ALA A N 1
ATOM 769 C CA . ALA A 1 97 ? -7.242 -17.590 -4.201 1.00 73.69 97 ALA A CA 1
ATOM 770 C C . ALA A 1 97 ? -8.206 -16.414 -3.962 1.00 73.69 97 ALA A C 1
ATOM 772 O O . ALA A 1 97 ? -7.800 -15.255 -3.900 1.00 73.69 97 ALA A O 1
ATOM 773 N N . ASN A 1 98 ? -9.493 -16.721 -3.798 1.00 67.88 98 ASN A N 1
ATOM 774 C CA . ASN A 1 98 ? -10.501 -15.726 -3.449 1.00 67.88 98 ASN A CA 1
ATOM 775 C C . ASN A 1 98 ? -10.410 -15.415 -1.953 1.00 67.88 98 ASN A C 1
ATOM 777 O O . ASN A 1 98 ? -10.917 -16.171 -1.123 1.00 67.88 98 ASN A O 1
ATOM 781 N N . VAL A 1 99 ? -9.775 -14.296 -1.617 1.00 69.94 99 VAL A N 1
ATOM 782 C CA . VAL A 1 99 ? -9.692 -13.779 -0.248 1.00 69.94 99 VAL A CA 1
ATOM 783 C C . VAL A 1 99 ? -10.781 -12.727 -0.056 1.00 69.94 99 VAL A C 1
ATOM 785 O O . VAL A 1 99 ? -10.783 -11.719 -0.751 1.00 69.94 99 VAL A O 1
ATOM 788 N N . GLN A 1 100 ? -11.708 -12.957 0.877 1.00 75.44 100 GLN A N 1
ATOM 789 C CA . GLN A 1 100 ? -12.706 -11.961 1.281 1.00 75.44 100 GLN A CA 1
ATOM 790 C C . GLN A 1 100 ? -12.226 -11.269 2.552 1.00 75.44 100 GLN A C 1
ATOM 792 O O . GLN A 1 100 ? -12.269 -11.861 3.630 1.00 75.44 100 GLN A O 1
ATOM 797 N N . ILE A 1 101 ? -11.761 -10.032 2.405 1.00 81.38 101 ILE A N 1
ATOM 798 C CA . ILE A 1 101 ? -11.348 -9.166 3.510 1.00 81.38 101 ILE A CA 1
ATOM 799 C C . ILE A 1 101 ? -11.837 -7.743 3.260 1.00 81.38 101 ILE A C 1
ATOM 801 O O . ILE A 1 101 ? -11.918 -7.305 2.112 1.00 81.38 101 ILE A O 1
ATOM 805 N N . ASP A 1 102 ? -12.087 -7.019 4.345 1.00 86.62 102 ASP A N 1
ATOM 806 C CA . ASP A 1 102 ? -12.275 -5.576 4.301 1.00 86.62 102 ASP A CA 1
ATOM 807 C C . ASP A 1 102 ? -10.900 -4.913 4.438 1.00 86.62 102 ASP A C 1
ATOM 809 O O . ASP A 1 102 ? -10.225 -5.069 5.460 1.00 86.62 102 ASP A O 1
ATOM 813 N N . ILE A 1 103 ? -10.475 -4.185 3.403 1.00 90.62 103 ILE A N 1
ATOM 814 C CA . ILE A 1 103 ? -9.231 -3.412 3.411 1.00 90.62 103 ILE A CA 1
ATOM 815 C C . ILE A 1 103 ? -9.522 -1.935 3.155 1.00 90.62 103 ILE A C 1
ATOM 817 O O . ILE A 1 103 ? -10.120 -1.560 2.148 1.00 90.62 103 ILE A O 1
ATOM 821 N N . LEU A 1 104 ? -9.070 -1.076 4.067 1.00 92.75 104 LEU A N 1
ATOM 822 C CA . LEU A 1 104 ? -9.119 0.369 3.873 1.00 92.75 104 LEU A CA 1
ATOM 823 C C . LEU A 1 104 ? -7.886 0.824 3.090 1.00 92.75 104 LEU A C 1
ATOM 825 O O . LEU A 1 104 ? -6.779 0.802 3.619 1.00 92.75 104 LEU A O 1
ATOM 829 N N . VAL A 1 105 ? -8.071 1.290 1.857 1.00 91.50 105 VAL A N 1
ATOM 830 C CA . VAL A 1 105 ? -7.007 1.961 1.094 1.00 91.50 105 VAL A CA 1
ATOM 831 C C . VAL A 1 105 ? -7.126 3.467 1.302 1.00 91.50 105 VAL A C 1
ATOM 833 O O . VAL A 1 105 ? -8.100 4.091 0.880 1.00 91.50 105 VAL A O 1
ATOM 836 N N . TRP A 1 106 ? -6.134 4.059 1.959 1.00 90.19 106 TRP A N 1
ATOM 837 C CA . TRP A 1 106 ? -6.125 5.470 2.316 1.00 90.19 106 TRP A CA 1
ATOM 838 C C . TRP A 1 106 ? -5.193 6.263 1.406 1.00 90.19 106 TRP A C 1
ATOM 840 O O . TRP A 1 106 ? -3.976 6.132 1.483 1.00 90.19 106 TRP A O 1
ATOM 850 N N . ALA A 1 107 ? -5.762 7.110 0.549 1.00 81.94 107 ALA A N 1
ATOM 851 C CA . ALA A 1 107 ? -4.997 7.901 -0.420 1.00 81.94 107 ALA A CA 1
ATOM 852 C C . ALA A 1 107 ? -5.382 9.393 -0.448 1.00 81.94 107 ALA A C 1
ATOM 854 O O . ALA A 1 107 ? -5.055 10.092 -1.403 1.00 81.94 107 ALA A O 1
ATOM 855 N N . GLY A 1 108 ? -6.100 9.894 0.568 1.00 71.69 108 GLY A N 1
ATOM 856 C CA . GLY A 1 108 ? -6.500 11.310 0.631 1.00 71.69 108 GLY A CA 1
ATOM 857 C C . GLY A 1 108 ? -7.425 11.733 -0.518 1.00 71.69 108 GLY A C 1
ATOM 858 O O . GLY A 1 108 ? -7.249 12.790 -1.123 1.00 71.69 108 GLY A O 1
ATOM 859 N N . THR A 1 109 ? -8.385 10.882 -0.878 1.00 73.94 109 THR A N 1
ATOM 860 C CA . THR A 1 109 ? -9.225 11.074 -2.065 1.00 73.94 109 THR A CA 1
ATOM 861 C C . THR A 1 109 ? -10.320 12.105 -1.825 1.00 73.94 109 THR A C 1
ATOM 863 O O . THR A 1 109 ? -11.059 12.008 -0.850 1.00 73.94 109 THR A O 1
ATOM 866 N N . SER A 1 110 ? -10.466 13.071 -2.732 1.00 78.56 110 SER A N 1
ATOM 867 C CA . SER A 1 110 ? -11.543 14.060 -2.666 1.00 78.56 110 SER A CA 1
ATOM 868 C C . SER A 1 110 ? -12.836 13.555 -3.334 1.00 78.56 110 SER A C 1
ATOM 870 O O . SER A 1 110 ? -12.770 12.691 -4.219 1.00 78.56 110 SER A O 1
ATOM 872 N N . PRO A 1 111 ? -14.011 14.134 -3.008 1.00 82.81 111 PRO A N 1
ATOM 873 C CA . PRO A 1 111 ? -15.302 13.690 -3.543 1.00 82.81 111 PRO A CA 1
ATOM 874 C C . PRO A 1 111 ? -15.390 13.594 -5.069 1.00 82.81 111 PRO A C 1
ATOM 876 O O . PRO A 1 111 ? -16.085 12.737 -5.610 1.00 82.81 111 PRO A O 1
ATOM 879 N N . GLN A 1 112 ? -14.639 14.433 -5.783 1.00 87.00 112 GLN A N 1
ATOM 880 C CA . GLN A 1 112 ? -14.604 14.466 -7.247 1.00 87.00 112 GLN A CA 1
ATOM 881 C C . GLN A 1 112 ? -14.021 13.186 -7.872 1.00 87.00 112 GLN A C 1
ATOM 883 O O . GLN A 1 112 ? -14.169 12.974 -9.073 1.00 87.00 112 GLN A O 1
ATOM 888 N N . ARG A 1 113 ? -13.339 12.337 -7.091 1.00 85.69 113 ARG A N 1
ATOM 889 C CA . ARG A 1 113 ? -12.740 11.078 -7.563 1.00 85.69 113 ARG A CA 1
ATOM 890 C C . ARG A 1 113 ? -13.584 9.843 -7.246 1.00 85.69 113 ARG A C 1
ATOM 892 O O . ARG A 1 113 ? -13.224 8.759 -7.692 1.00 85.69 113 ARG A O 1
ATOM 899 N N . HIS A 1 114 ? -14.700 9.979 -6.531 1.00 84.81 114 HIS A N 1
ATOM 900 C CA . HIS A 1 114 ? -15.481 8.832 -6.058 1.00 84.81 114 HIS A CA 1
ATOM 901 C C . HIS A 1 114 ? -16.021 7.943 -7.191 1.00 84.81 114 HIS A C 1
ATOM 903 O O . HIS A 1 114 ? -15.906 6.723 -7.103 1.00 84.81 114 HIS A O 1
ATOM 909 N N . GLU A 1 115 ? -16.537 8.518 -8.285 1.00 85.06 115 GLU A N 1
ATOM 910 C CA . GLU A 1 115 ? -16.998 7.708 -9.428 1.00 85.06 115 GLU A CA 1
ATOM 911 C C . GLU A 1 115 ? -15.860 6.936 -10.098 1.00 85.06 115 GLU A C 1
ATOM 913 O O . GLU A 1 115 ? -16.024 5.772 -10.458 1.00 85.06 115 GLU A O 1
ATOM 918 N N . TYR A 1 116 ? -14.685 7.558 -10.211 1.00 85.62 116 TYR A N 1
ATOM 919 C CA . TYR A 1 116 ? -13.503 6.901 -10.756 1.00 85.62 116 TYR A CA 1
ATOM 920 C C . TYR A 1 116 ? -13.062 5.721 -9.877 1.00 85.62 116 TYR A C 1
ATOM 922 O O . TYR A 1 116 ? -12.833 4.629 -10.387 1.00 85.62 116 TYR A O 1
ATOM 930 N N . LEU A 1 117 ? -13.018 5.908 -8.553 1.00 84.56 117 LEU A N 1
ATOM 931 C CA . LEU A 1 117 ? -12.659 4.848 -7.602 1.00 84.56 117 LEU A CA 1
ATOM 932 C C . LEU A 1 117 ? -13.654 3.686 -7.627 1.00 84.56 117 LEU A C 1
ATOM 934 O O . LEU A 1 117 ? -13.248 2.528 -7.568 1.00 84.56 117 LEU A O 1
ATOM 938 N N . LYS A 1 118 ? -14.947 3.983 -7.778 1.00 84.56 118 LYS A N 1
ATOM 939 C CA . LYS A 1 118 ? -15.973 2.955 -7.966 1.00 84.56 118 LYS A CA 1
ATOM 940 C C . LYS A 1 118 ? -15.721 2.140 -9.238 1.00 84.56 118 LYS A C 1
ATOM 942 O O . LYS A 1 118 ? -15.839 0.921 -9.209 1.00 84.56 118 LYS A O 1
ATOM 947 N N . GLY A 1 119 ? -15.326 2.796 -10.332 1.00 83.75 119 GLY A N 1
ATOM 948 C CA . GLY A 1 119 ? -14.924 2.123 -11.571 1.00 83.75 119 GLY A CA 1
ATOM 949 C C . GLY A 1 119 ? -13.698 1.214 -11.415 1.00 83.75 119 GLY A C 1
ATOM 950 O O . GLY A 1 119 ? -13.590 0.223 -12.128 1.00 83.75 119 GLY A O 1
ATOM 951 N N . LEU A 1 120 ? -12.814 1.513 -10.458 1.00 82.31 120 LEU A N 1
ATOM 952 C CA . LEU A 1 120 ? -11.663 0.675 -10.096 1.00 82.31 120 LEU A CA 1
ATOM 953 C C . LEU A 1 120 ? -12.004 -0.475 -9.131 1.00 82.31 120 LEU A C 1
ATOM 955 O O . LEU A 1 120 ? -11.131 -1.289 -8.840 1.00 82.31 120 LEU A O 1
ATOM 959 N N . GLY A 1 121 ? -13.241 -0.549 -8.632 1.00 83.50 121 GLY A N 1
ATOM 960 C CA . GLY A 1 121 ? -13.694 -1.610 -7.729 1.00 83.50 121 GLY A CA 1
ATOM 961 C C . GLY A 1 121 ? -13.745 -1.234 -6.246 1.00 83.50 121 GLY A C 1
ATOM 962 O O . GLY A 1 121 ? -13.882 -2.124 -5.415 1.00 83.50 121 GLY A O 1
ATOM 963 N N . ALA A 1 122 ? -13.649 0.050 -5.882 1.00 85.25 122 ALA A N 1
ATOM 964 C CA . ALA A 1 122 ? -13.895 0.468 -4.501 1.00 85.25 122 ALA A CA 1
ATOM 965 C C . ALA A 1 122 ? -15.393 0.371 -4.153 1.00 85.25 122 ALA A C 1
ATOM 967 O O . ALA A 1 122 ? -16.229 0.999 -4.809 1.00 85.25 122 ALA A O 1
ATOM 968 N N . ASP A 1 123 ? -15.722 -0.367 -3.091 1.00 85.81 123 ASP A N 1
ATOM 969 C CA . ASP A 1 123 ? -17.105 -0.540 -2.623 1.00 85.81 123 ASP A CA 1
ATOM 970 C C . ASP A 1 123 ? -17.641 0.701 -1.895 1.00 85.81 123 ASP A C 1
ATOM 972 O O . ASP A 1 123 ? -18.794 1.104 -2.069 1.00 85.81 123 ASP A O 1
ATOM 976 N N . ILE A 1 124 ? -16.792 1.315 -1.065 1.00 88.25 124 ILE A N 1
ATOM 977 C CA . ILE A 1 124 ? -17.116 2.476 -0.233 1.00 88.25 124 ILE A CA 1
ATOM 978 C C . ILE A 1 124 ? -15.975 3.485 -0.344 1.00 88.25 124 ILE A C 1
ATOM 980 O O . ILE A 1 124 ? -14.805 3.125 -0.452 1.00 88.25 124 ILE A O 1
ATOM 984 N N . TYR A 1 125 ? -16.322 4.764 -0.311 1.00 88.94 125 TYR A N 1
ATOM 985 C CA . TYR A 1 125 ? -15.389 5.878 -0.390 1.00 88.94 125 TYR A CA 1
ATOM 986 C C . TYR A 1 125 ? -15.750 6.934 0.649 1.00 88.94 125 TYR A C 1
ATOM 988 O O . TYR A 1 125 ? -16.918 7.110 1.006 1.00 88.94 125 TYR A O 1
ATOM 996 N N . PHE A 1 126 ? -14.734 7.646 1.122 1.00 88.69 126 PHE A N 1
ATOM 997 C CA . PHE A 1 126 ? -14.873 8.651 2.163 1.00 88.69 126 PHE A CA 1
ATOM 998 C C . PHE A 1 126 ? -14.128 9.921 1.762 1.00 88.69 126 PHE A C 1
ATOM 1000 O O . PHE A 1 126 ? -13.030 9.853 1.209 1.00 88.69 126 PHE A O 1
ATOM 1007 N N . ASP A 1 127 ? -14.709 11.079 2.080 1.00 88.69 127 ASP A N 1
ATOM 1008 C CA . ASP A 1 127 ? -13.967 12.334 2.029 1.00 88.69 127 ASP A CA 1
ATOM 1009 C C . ASP A 1 127 ? -13.020 12.380 3.229 1.00 88.69 127 ASP A C 1
ATOM 1011 O O . ASP A 1 127 ? -13.456 12.436 4.379 1.00 88.69 127 ASP A O 1
ATOM 1015 N N . TYR A 1 128 ? -11.717 12.367 2.965 1.00 86.00 128 TYR A N 1
ATOM 1016 C CA . TYR A 1 128 ? -10.694 12.426 4.009 1.00 86.00 128 TYR A CA 1
ATOM 1017 C C . TYR A 1 128 ? -10.746 13.718 4.844 1.00 86.00 128 TYR A C 1
ATOM 1019 O O . TYR A 1 128 ? -10.160 13.770 5.926 1.00 86.00 128 TYR A O 1
ATOM 1027 N N . LYS A 1 129 ? -11.417 14.771 4.349 1.00 87.94 129 LYS A N 1
ATOM 1028 C CA . LYS A 1 129 ? -11.616 16.034 5.074 1.00 87.94 129 LYS A CA 1
ATOM 1029 C C . LYS A 1 129 ? -12.856 16.035 5.962 1.00 87.94 129 LYS A C 1
ATOM 1031 O O . LYS A 1 129 ? -13.037 16.997 6.709 1.00 87.94 129 LYS A O 1
ATOM 1036 N N . ASP A 1 130 ? -13.715 15.017 5.884 1.00 89.94 130 ASP A N 1
ATOM 1037 C CA . ASP A 1 130 ? -14.879 14.939 6.761 1.00 89.94 130 ASP A CA 1
ATOM 1038 C C . ASP A 1 130 ? -14.395 14.763 8.213 1.00 89.94 130 ASP A C 1
ATOM 1040 O O . ASP A 1 130 ? -13.721 13.775 8.519 1.00 89.94 130 ASP A O 1
ATOM 1044 N N . PRO A 1 131 ? -14.732 15.678 9.141 1.00 92.62 131 PRO A N 1
ATOM 1045 C CA . PRO A 1 131 ? -14.325 15.549 10.541 1.00 92.62 131 PRO A CA 1
ATOM 1046 C C . PRO A 1 131 ? -14.865 14.273 11.209 1.00 92.62 131 PRO A C 1
ATOM 1048 O O . PRO A 1 131 ? -14.349 13.853 12.243 1.00 92.62 131 PRO A O 1
ATOM 1051 N N . ASN A 1 132 ? -15.878 13.632 10.620 1.00 94.38 132 ASN A N 1
ATOM 1052 C CA . ASN A 1 132 ? -16.473 12.385 11.089 1.00 94.38 132 ASN A CA 1
ATOM 1053 C C . ASN A 1 132 ? -15.959 11.149 10.341 1.00 94.38 132 ASN A C 1
ATOM 1055 O O . ASN A 1 132 ? -16.484 10.058 10.574 1.00 94.38 132 ASN A O 1
ATOM 1059 N N . VAL A 1 133 ? -14.957 11.277 9.462 1.00 91.81 133 VAL A N 1
ATOM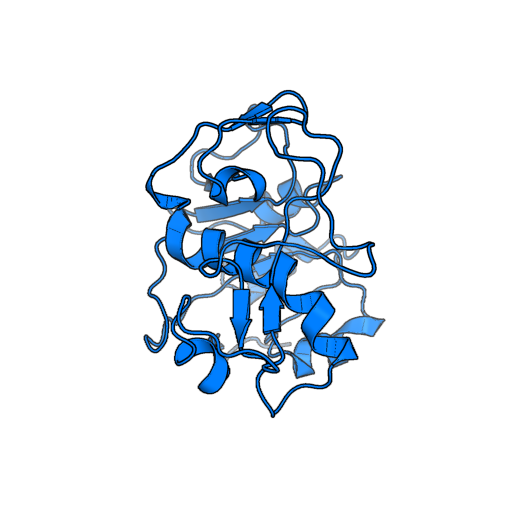 1060 C CA . VAL A 1 133 ? -14.516 10.189 8.574 1.00 91.81 133 VAL A CA 1
ATOM 1061 C C . VAL A 1 133 ? -14.199 8.893 9.324 1.00 91.81 133 VAL A C 1
ATOM 1063 O O . VAL A 1 133 ? -14.652 7.824 8.929 1.00 91.81 133 VAL A O 1
ATOM 1066 N N . VAL A 1 134 ? -13.532 8.980 10.477 1.00 93.50 134 VAL A N 1
ATOM 1067 C CA . VAL A 1 134 ? -13.223 7.814 11.321 1.00 93.50 134 VAL A CA 1
ATOM 1068 C C . VAL A 1 134 ? -14.497 7.122 11.817 1.00 93.50 134 VAL A C 1
ATOM 1070 O O . VAL A 1 134 ? -14.593 5.895 11.785 1.00 93.50 134 VAL A O 1
ATOM 1073 N N . SER A 1 135 ? -15.492 7.890 12.262 1.00 95.38 135 SER A N 1
ATOM 1074 C CA . SER A 1 135 ? -16.778 7.353 12.720 1.00 95.38 135 SER A CA 1
ATOM 1075 C C . SER A 1 135 ? -17.558 6.707 11.575 1.00 95.38 135 SER A C 1
ATOM 1077 O O . SER A 1 135 ? -18.161 5.652 11.766 1.00 95.38 135 SER A O 1
ATOM 1079 N N . LEU A 1 136 ? -17.506 7.301 10.379 1.00 93.88 136 LEU A N 1
ATOM 1080 C CA . LEU A 1 136 ? -18.134 6.756 9.175 1.00 93.88 136 LEU A CA 1
ATOM 1081 C C . LEU A 1 136 ? -17.486 5.436 8.745 1.00 93.88 136 LEU A C 1
ATOM 1083 O O . LEU A 1 136 ? -18.206 4.487 8.438 1.00 93.88 136 LEU A O 1
ATOM 1087 N N . ILE A 1 137 ? -16.152 5.341 8.787 1.00 93.25 137 ILE A N 1
ATOM 1088 C CA . ILE A 1 137 ? -15.433 4.091 8.500 1.00 93.25 137 ILE A CA 1
ATOM 1089 C C . ILE A 1 137 ? -15.850 3.013 9.494 1.00 93.25 137 ILE A C 1
ATOM 1091 O O . ILE A 1 137 ? -16.256 1.934 9.077 1.00 93.25 137 ILE A O 1
ATOM 1095 N N . LYS A 1 138 ? -15.833 3.312 10.799 1.00 94.19 138 LYS A N 1
ATOM 1096 C CA . LYS A 1 138 ? -16.264 2.360 11.837 1.00 94.19 138 LYS A CA 1
ATOM 1097 C C . LYS A 1 138 ? -17.694 1.886 11.628 1.00 94.19 138 LYS A C 1
ATOM 1099 O O . LYS A 1 138 ? -17.987 0.714 11.832 1.00 94.19 138 LYS A O 1
ATOM 1104 N N . GLN A 1 139 ? -18.592 2.784 11.234 1.00 93.44 139 GLN A N 1
ATOM 1105 C CA . GLN A 1 139 ? -19.970 2.415 10.943 1.00 93.44 139 GLN A CA 1
ATOM 1106 C C . GLN A 1 139 ? -20.057 1.474 9.735 1.00 93.44 139 GLN A C 1
ATOM 1108 O O . GLN A 1 139 ? -20.778 0.480 9.799 1.00 93.44 139 GLN A O 1
ATOM 1113 N N . ALA A 1 140 ? -19.324 1.777 8.662 1.00 91.06 140 ALA A N 1
ATOM 1114 C CA . ALA A 1 140 ? -19.311 0.987 7.435 1.00 91.06 140 ALA A CA 1
ATOM 1115 C C . ALA A 1 140 ? -18.696 -0.409 7.626 1.00 91.06 140 ALA A C 1
ATOM 1117 O O . ALA A 1 140 ? -19.149 -1.363 7.003 1.00 91.06 140 ALA A O 1
ATOM 1118 N N . THR A 1 141 ? -17.701 -0.533 8.505 1.00 90.56 141 THR A N 1
ATOM 1119 C CA . THR A 1 141 ? -16.983 -1.787 8.792 1.00 90.56 141 THR A CA 1
ATOM 1120 C C . THR A 1 141 ? -17.514 -2.507 10.031 1.00 90.56 141 THR A C 1
ATOM 1122 O O . THR A 1 141 ? -16.910 -3.463 10.511 1.00 90.56 141 THR A O 1
ATOM 1125 N N . HIS A 1 142 ? -18.619 -2.017 10.605 1.00 90.94 142 HIS A N 1
ATOM 1126 C CA . HIS A 1 142 ? -19.185 -2.495 11.870 1.00 90.94 142 HIS A CA 1
ATOM 1127 C C . HIS A 1 142 ? -18.181 -2.534 13.039 1.00 90.94 142 HIS A C 1
ATOM 1129 O O . HIS A 1 142 ? -18.365 -3.285 13.996 1.00 90.94 142 HIS A O 1
ATOM 1135 N N . GLY A 1 143 ? -17.130 -1.713 12.976 1.00 90.88 143 GLY A N 1
ATOM 1136 C CA . GLY A 1 143 ? -16.082 -1.645 13.987 1.00 90.88 143 GLY A CA 1
ATOM 1137 C C . GLY A 1 143 ? -15.135 -2.847 14.004 1.00 90.88 143 GLY A C 1
ATOM 1138 O O . GLY A 1 143 ? -14.465 -3.039 15.017 1.00 90.88 143 GLY A O 1
ATOM 1139 N N . ASP A 1 144 ? -15.043 -3.624 12.923 1.00 91.00 144 ASP A N 1
ATOM 1140 C CA . ASP A 1 144 ? -14.178 -4.817 12.844 1.00 91.00 144 ASP A CA 1
ATOM 1141 C C . ASP A 1 144 ? -13.125 -4.727 11.722 1.00 91.00 144 ASP A C 1
ATOM 1143 O O . ASP A 1 144 ? -12.618 -5.728 11.221 1.00 91.00 144 ASP A O 1
ATOM 1147 N N . LEU A 1 145 ? -12.780 -3.504 11.299 1.00 93.38 145 LEU A N 1
ATOM 1148 C CA . LEU A 1 145 ? -11.745 -3.295 10.286 1.00 93.38 145 LEU A CA 1
ATOM 1149 C C . LEU A 1 145 ? -10.378 -3.748 10.817 1.00 93.38 145 LEU A C 1
ATOM 1151 O O . LEU A 1 145 ? -9.900 -3.224 11.826 1.00 93.38 145 LEU A O 1
ATOM 1155 N N . THR A 1 146 ? -9.749 -4.678 10.098 1.00 93.75 146 THR A N 1
ATOM 1156 C CA . THR A 1 146 ? -8.466 -5.300 10.464 1.00 93.75 146 THR A CA 1
ATOM 1157 C C . THR A 1 146 ? -7.326 -4.971 9.507 1.00 93.75 146 THR A C 1
ATOM 1159 O O . THR A 1 146 ? -6.175 -5.081 9.910 1.00 93.75 146 THR A O 1
ATOM 1162 N N . TYR A 1 147 ? -7.593 -4.538 8.272 1.00 93.50 147 TYR A N 1
ATOM 1163 C CA . TYR A 1 147 ? -6.546 -4.241 7.290 1.00 93.50 147 TYR A CA 1
ATOM 1164 C C . TYR A 1 147 ? -6.647 -2.805 6.783 1.00 93.50 147 TYR A C 1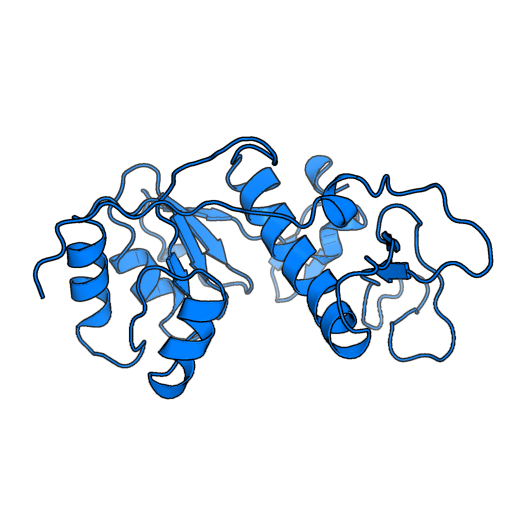
ATOM 1166 O O . TYR A 1 147 ? -7.716 -2.348 6.373 1.00 93.50 147 TYR A O 1
ATOM 1174 N N . ALA A 1 148 ? -5.515 -2.103 6.756 1.00 93.25 148 ALA A N 1
ATOM 1175 C CA . ALA A 1 148 ? -5.417 -0.808 6.100 1.00 93.25 148 ALA A CA 1
ATOM 1176 C C . ALA A 1 148 ? -4.087 -0.617 5.366 1.00 93.25 148 ALA A C 1
ATOM 1178 O O . ALA A 1 148 ? -3.035 -1.110 5.784 1.00 93.25 148 ALA A O 1
ATOM 1179 N N . PHE A 1 149 ? -4.152 0.145 4.280 1.00 92.19 149 PHE A N 1
ATOM 1180 C CA . PHE A 1 149 ? -3.027 0.542 3.451 1.00 92.19 149 PHE A CA 1
ATOM 1181 C C . PHE A 1 149 ? -2.981 2.069 3.388 1.00 92.19 149 PHE A C 1
ATOM 1183 O O . PHE A 1 149 ? -3.817 2.702 2.747 1.00 92.19 149 PHE A O 1
ATOM 1190 N N . ASP A 1 150 ? -2.010 2.661 4.068 1.00 91.56 150 ASP A N 1
ATOM 1191 C CA . ASP A 1 150 ? -1.758 4.093 4.076 1.00 91.56 150 ASP A CA 1
ATOM 1192 C C . ASP A 1 150 ? -0.833 4.478 2.917 1.00 91.56 150 ASP A C 1
ATOM 1194 O O . ASP A 1 150 ? 0.392 4.374 3.007 1.00 91.56 150 ASP A O 1
ATOM 1198 N N . CYS A 1 151 ? -1.432 4.925 1.815 1.00 89.25 151 CYS A N 1
ATOM 1199 C CA . CYS A 1 151 ? -0.723 5.390 0.625 1.00 89.25 151 CYS A CA 1
ATOM 1200 C C . CYS A 1 151 ? -0.272 6.855 0.728 1.00 89.25 151 CYS A C 1
ATOM 1202 O O . CYS A 1 151 ? 0.309 7.359 -0.233 1.00 89.25 151 CYS A O 1
ATOM 1204 N N . PHE A 1 152 ? -0.552 7.548 1.841 1.00 89.31 152 PHE A N 1
ATOM 1205 C CA . PHE A 1 152 ? -0.142 8.939 2.044 1.00 89.31 152 PHE A CA 1
ATOM 1206 C C . PHE A 1 152 ? 0.935 9.059 3.125 1.00 89.31 152 PHE A C 1
ATOM 1208 O O . PHE A 1 152 ? 1.976 9.650 2.868 1.00 89.31 152 PHE A O 1
ATOM 1215 N N . SER A 1 153 ? 0.734 8.430 4.288 1.00 86.44 153 SER A N 1
ATOM 1216 C CA . SER A 1 153 ? 1.716 8.302 5.381 1.00 86.44 153 SER A CA 1
ATOM 1217 C C . SER A 1 153 ? 2.289 9.633 5.903 1.00 86.44 153 SER A C 1
ATOM 1219 O O . SER A 1 153 ? 3.340 9.664 6.537 1.00 86.44 153 SER A O 1
ATOM 1221 N N . GLU A 1 154 ? 1.594 10.742 5.653 1.00 85.12 154 GLU A N 1
ATOM 1222 C CA . GLU A 1 154 ? 1.940 12.081 6.129 1.00 85.12 154 GLU A CA 1
ATOM 1223 C C . GLU A 1 154 ? 0.769 12.721 6.885 1.00 85.12 154 GLU A C 1
ATOM 1225 O O . GLU A 1 154 ? -0.388 12.287 6.794 1.00 85.12 154 GLU A O 1
ATOM 1230 N N . PHE A 1 155 ? 1.068 13.801 7.612 1.00 84.94 155 PHE A N 1
ATOM 1231 C CA . PHE A 1 155 ? 0.098 14.552 8.413 1.00 84.94 155 PHE A CA 1
ATOM 1232 C C . PHE A 1 155 ? -0.639 13.633 9.406 1.00 84.94 155 PHE A C 1
ATOM 1234 O O . PHE A 1 155 ? -0.003 12.894 10.154 1.00 84.94 155 PHE A O 1
ATOM 1241 N N . ASP A 1 156 ? -1.972 13.672 9.418 1.00 86.75 156 ASP A N 1
ATOM 1242 C CA . ASP A 1 156 ? -2.805 12.865 10.312 1.00 86.75 156 ASP A CA 1
ATOM 1243 C C . ASP A 1 156 ? -3.364 11.595 9.646 1.00 86.75 156 ASP A C 1
ATOM 1245 O O . ASP A 1 156 ? -4.188 10.915 10.255 1.00 86.75 156 ASP A O 1
ATOM 1249 N N . SER A 1 157 ? -2.923 11.242 8.429 1.00 88.31 157 SER A N 1
ATOM 1250 C CA . SER A 1 157 ? -3.424 10.054 7.709 1.00 88.31 157 SER A CA 1
ATOM 1251 C C . SER A 1 157 ? -3.299 8.781 8.546 1.00 88.31 157 SER A C 1
ATOM 1253 O O . SER A 1 157 ? -4.306 8.157 8.887 1.00 88.31 157 SER A O 1
ATOM 1255 N N . THR A 1 158 ? -2.083 8.466 8.988 1.00 90.56 158 THR A N 1
ATOM 1256 C CA . THR A 1 158 ? -1.803 7.278 9.797 1.00 90.56 158 THR A CA 1
ATOM 1257 C C . THR A 1 158 ? -2.574 7.295 11.116 1.00 90.56 158 THR A C 1
ATOM 1259 O O . THR A 1 158 ? -3.097 6.269 11.542 1.00 90.56 158 THR A O 1
ATOM 1262 N N . LYS A 1 159 ? -2.734 8.466 11.750 1.00 90.19 159 LYS A N 1
ATOM 1263 C CA . LYS A 1 159 ? -3.508 8.600 12.997 1.00 90.19 159 LYS A CA 1
ATOM 1264 C C . LYS A 1 159 ? -4.994 8.311 12.787 1.00 90.19 159 LYS A C 1
ATOM 1266 O O . LYS A 1 159 ? -5.593 7.600 13.592 1.00 90.19 159 LYS A O 1
ATOM 1271 N N . GLN A 1 160 ? -5.587 8.833 11.713 1.00 91.31 160 GLN A N 1
ATOM 1272 C CA . GLN A 1 160 ? -6.988 8.576 11.368 1.00 91.31 160 GLN A CA 1
ATOM 1273 C C . GLN A 1 160 ? -7.223 7.092 11.065 1.00 91.31 160 GLN A C 1
ATOM 1275 O O . GLN A 1 160 ? -8.201 6.516 11.545 1.00 91.31 160 GLN A O 1
ATOM 1280 N N . ILE A 1 161 ? -6.295 6.454 10.346 1.00 93.44 161 ILE A N 1
ATOM 1281 C CA . ILE A 1 161 ? -6.349 5.017 10.057 1.00 93.44 161 ILE A CA 1
ATOM 1282 C C . ILE A 1 161 ? -6.236 4.198 11.345 1.00 93.44 161 ILE A C 1
ATOM 1284 O O . ILE A 1 161 ? -7.076 3.333 11.585 1.00 93.44 161 ILE A O 1
ATOM 1288 N N . CYS A 1 162 ? -5.267 4.499 12.214 1.00 93.69 162 CYS A N 1
ATOM 1289 C CA . CYS A 1 162 ? -5.130 3.834 13.513 1.00 93.69 162 CYS A CA 1
ATOM 1290 C C . CYS A 1 162 ? -6.394 3.975 14.367 1.00 93.69 162 CYS A C 1
ATOM 1292 O O . CYS A 1 162 ? -6.791 3.032 15.047 1.00 93.69 162 CYS A O 1
ATOM 1294 N N . ALA A 1 163 ? -7.058 5.132 14.313 1.00 93.62 163 ALA A N 1
ATOM 1295 C CA . ALA A 1 163 ? -8.317 5.339 15.015 1.00 93.62 163 ALA A CA 1
ATOM 1296 C C . ALA A 1 163 ? -9.470 4.509 14.426 1.00 93.62 163 ALA A C 1
ATOM 1298 O O . ALA A 1 163 ? -10.401 4.190 15.169 1.00 93.62 163 ALA A O 1
ATOM 1299 N N . ALA A 1 164 ? -9.430 4.177 13.131 1.00 94.44 164 ALA A N 1
ATOM 1300 C CA . ALA A 1 164 ? -10.430 3.377 12.424 1.00 94.44 164 ALA A CA 1
ATOM 1301 C C . ALA A 1 164 ? -10.174 1.855 12.483 1.00 94.44 164 ALA A C 1
ATOM 1303 O O . ALA A 1 164 ? -11.130 1.086 12.402 1.00 94.44 164 ALA A O 1
ATOM 1304 N N . LEU A 1 165 ? -8.919 1.425 12.659 1.00 94.69 165 LEU A N 1
ATOM 1305 C CA . LEU A 1 165 ? -8.510 0.028 12.844 1.00 94.69 165 LEU A CA 1
ATOM 1306 C C . LEU A 1 165 ? -8.862 -0.470 14.252 1.00 94.69 165 LEU A C 1
ATOM 1308 O O . LEU A 1 165 ? -8.064 -0.393 15.190 1.00 94.69 165 LEU A O 1
ATOM 1312 N N . THR A 1 166 ? -10.089 -0.956 14.415 1.00 93.31 166 THR A N 1
ATOM 1313 C CA . THR A 1 166 ? -10.613 -1.440 15.702 1.00 93.31 166 THR A CA 1
ATOM 1314 C C . THR A 1 166 ? -10.646 -2.961 15.827 1.00 93.31 166 THR A C 1
ATOM 1316 O O . THR A 1 166 ? -10.863 -3.462 16.931 1.00 93.31 166 THR A O 1
ATOM 1319 N N . GLY A 1 167 ? -10.410 -3.693 14.735 1.00 90.81 167 GLY A N 1
ATOM 1320 C CA . GLY A 1 167 ? -10.316 -5.148 14.757 1.00 90.81 167 GLY A CA 1
ATOM 1321 C C . GLY A 1 167 ? -9.092 -5.642 15.538 1.00 90.81 167 GLY A C 1
ATOM 1322 O O . GLY A 1 167 ? -8.079 -4.945 15.674 1.00 90.81 167 GLY A O 1
ATOM 1323 N N . LYS A 1 168 ? -9.172 -6.867 16.064 1.00 89.69 168 LYS A N 1
ATOM 1324 C CA . LYS A 1 168 ? -8.031 -7.513 16.736 1.00 89.69 168 LYS A CA 1
ATOM 1325 C C . LYS A 1 168 ? -6.941 -7.859 15.727 1.00 89.69 168 LYS A C 1
ATOM 1327 O O . LYS A 1 168 ? -7.251 -8.183 14.587 1.00 89.69 168 LYS A O 1
ATOM 1332 N N . ASP A 1 169 ? -5.686 -7.807 16.172 1.00 89.44 169 ASP A N 1
ATOM 1333 C CA . ASP A 1 169 ? -4.512 -8.109 15.344 1.00 89.44 169 ASP A CA 1
ATOM 1334 C C . ASP A 1 169 ? -4.529 -7.339 14.014 1.00 89.44 169 ASP A C 1
ATOM 1336 O O . ASP A 1 169 ? -4.279 -7.889 12.941 1.00 89.44 169 ASP A O 1
ATOM 1340 N N .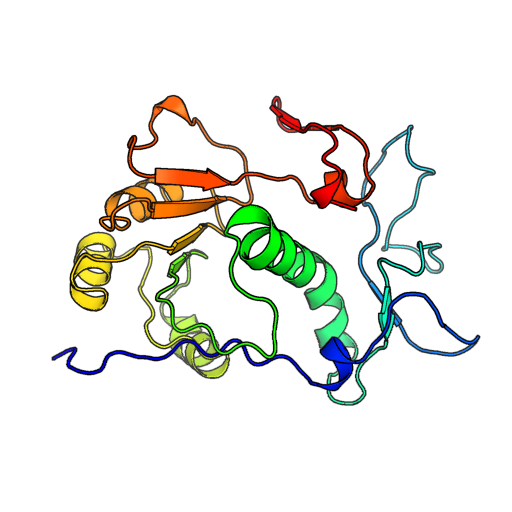 SER A 1 170 ? -4.857 -6.048 14.090 1.00 94.44 170 SER A N 1
ATOM 1341 C CA . SER A 1 170 ? -4.966 -5.179 12.923 1.00 94.44 170 SER A CA 1
ATOM 1342 C C . SER A 1 170 ? -3.613 -5.028 12.224 1.00 94.44 170 SER A C 1
ATOM 1344 O O . SER A 1 170 ? -2.574 -4.895 12.870 1.00 94.44 170 SER A O 1
ATOM 1346 N N . GLN A 1 171 ? -3.617 -5.027 10.896 1.00 93.69 171 GLN A N 1
ATOM 1347 C CA . GLN A 1 171 ? -2.440 -4.900 10.047 1.00 93.69 171 GLN A CA 1
ATOM 1348 C C . GLN A 1 171 ? -2.483 -3.557 9.314 1.00 93.69 171 GLN A C 1
ATOM 1350 O O . GLN A 1 171 ? -3.428 -3.261 8.578 1.00 93.69 171 GLN A O 1
ATOM 1355 N N . LEU A 1 172 ? -1.434 -2.759 9.489 1.00 92.81 172 LEU A N 1
ATOM 1356 C CA . LEU A 1 172 ? -1.276 -1.464 8.837 1.00 92.81 172 LEU A CA 1
ATOM 1357 C C . LEU A 1 172 ? -0.059 -1.494 7.921 1.00 92.81 172 LEU A C 1
ATOM 1359 O O . LEU A 1 172 ? 1.042 -1.819 8.357 1.00 92.81 172 LEU A O 1
ATOM 1363 N N . VAL A 1 173 ? -0.239 -1.111 6.666 1.00 91.12 173 VAL A N 1
ATOM 1364 C CA . VAL A 1 173 ? 0.868 -0.854 5.743 1.00 91.12 173 VAL A CA 1
ATOM 1365 C C . VAL A 1 173 ? 1.038 0.643 5.569 1.00 91.12 173 VAL A C 1
ATOM 1367 O O . VAL A 1 173 ? 0.063 1.335 5.308 1.00 91.12 173 VAL A O 1
ATOM 1370 N N . THR A 1 174 ? 2.273 1.124 5.655 1.00 88.94 174 THR A N 1
ATOM 1371 C CA . THR A 1 174 ? 2.643 2.510 5.343 1.00 88.94 174 THR A CA 1
ATOM 1372 C C . THR A 1 174 ? 3.678 2.546 4.222 1.00 88.94 174 THR A C 1
ATOM 1374 O O . THR A 1 174 ? 4.532 1.651 4.097 1.00 88.94 174 THR A O 1
ATOM 1377 N N . VAL A 1 175 ? 3.583 3.573 3.374 1.00 85.75 175 VAL A N 1
ATOM 1378 C CA . VAL A 1 175 ? 4.532 3.810 2.272 1.00 85.75 175 VAL A CA 1
ATOM 1379 C C . VAL A 1 175 ? 5.672 4.745 2.670 1.00 85.75 175 VAL A C 1
ATOM 1381 O O . VAL A 1 175 ? 6.737 4.679 2.058 1.00 85.75 175 VAL A O 1
ATOM 1384 N N . LEU A 1 176 ? 5.486 5.563 3.713 1.00 84.75 176 LEU A N 1
ATOM 1385 C CA . LEU A 1 176 ? 6.535 6.405 4.292 1.00 84.75 176 LEU A CA 1
ATOM 1386 C C . LEU A 1 176 ? 6.759 6.093 5.780 1.00 84.75 176 LEU A C 1
ATOM 1388 O O . LEU A 1 176 ? 5.860 5.589 6.457 1.00 84.75 176 LEU A O 1
ATOM 1392 N N . PRO A 1 177 ? 7.960 6.391 6.308 1.00 78.88 177 PRO A N 1
ATOM 1393 C CA . PRO A 1 177 ? 8.233 6.307 7.737 1.00 78.88 177 PRO A CA 1
ATOM 1394 C C . PRO A 1 177 ? 7.377 7.271 8.554 1.00 78.88 177 PRO A C 1
ATOM 1396 O O . PRO A 1 177 ? 7.131 8.403 8.146 1.00 78.88 177 PRO A O 1
ATOM 1399 N N . PHE A 1 178 ? 7.046 6.863 9.775 1.00 78.62 178 PHE A N 1
ATOM 1400 C CA . PHE A 1 178 ? 6.410 7.711 10.780 1.00 78.62 178 PHE A CA 1
ATOM 1401 C C . PHE A 1 178 ? 6.872 7.312 12.189 1.00 78.62 178 PHE A C 1
ATOM 1403 O O . PHE A 1 178 ? 7.592 6.327 12.384 1.00 78.62 178 PHE A O 1
ATOM 1410 N N . ILE A 1 179 ? 6.473 8.087 13.199 1.00 75.19 179 ILE A N 1
ATOM 1411 C CA . ILE A 1 179 ? 6.853 7.839 14.593 1.00 75.19 179 ILE A CA 1
ATOM 1412 C C . ILE A 1 179 ? 6.031 6.668 15.152 1.00 75.19 179 ILE A C 1
ATOM 1414 O O . ILE A 1 179 ? 4.891 6.824 15.580 1.00 75.19 179 ILE A O 1
ATOM 1418 N N . ARG A 1 180 ? 6.646 5.481 15.194 1.00 74.12 180 ARG A N 1
ATOM 1419 C CA . ARG A 1 180 ? 6.010 4.234 15.661 1.00 74.12 180 ARG A CA 1
ATOM 1420 C C . ARG A 1 180 ? 5.626 4.216 17.142 1.00 74.12 180 ARG A C 1
ATOM 1422 O O . ARG A 1 180 ? 4.795 3.405 17.526 1.00 74.12 180 ARG A O 1
ATOM 1429 N N . ALA A 1 181 ? 6.213 5.080 17.974 1.00 72.06 181 ALA A N 1
ATOM 1430 C CA . ALA A 1 181 ? 5.932 5.125 19.414 1.00 72.06 181 ALA A CA 1
ATOM 1431 C C . ALA A 1 181 ? 4.459 5.452 19.741 1.00 72.06 181 ALA A C 1
ATOM 1433 O O . ALA A 1 181 ? 4.017 5.203 20.857 1.00 72.06 181 ALA A O 1
ATOM 1434 N N . GLU A 1 182 ? 3.707 5.984 18.774 1.00 74.38 182 GLU A N 1
ATOM 1435 C CA . GLU A 1 182 ? 2.286 6.321 18.911 1.00 74.38 182 GLU A CA 1
ATOM 1436 C C . GLU A 1 182 ? 1.344 5.216 18.399 1.00 74.38 182 GLU A C 1
ATOM 1438 O O . GLU A 1 182 ? 0.125 5.381 18.450 1.00 74.38 182 GLU A O 1
ATOM 1443 N N . LEU A 1 183 ? 1.873 4.088 17.903 1.00 86.38 183 LEU A N 1
ATOM 1444 C CA . LEU A 1 183 ? 1.038 2.993 17.414 1.00 86.38 183 LEU A CA 1
ATOM 1445 C C . LEU A 1 183 ? 0.334 2.267 18.567 1.00 86.38 183 LEU A C 1
ATOM 1447 O O . LEU A 1 183 ? 0.999 1.790 19.491 1.00 86.38 183 LEU A O 1
ATOM 1451 N N . PRO A 1 184 ? -0.998 2.101 18.494 1.00 90.38 184 PRO A N 1
ATOM 1452 C CA . PRO A 1 184 ? -1.714 1.194 19.378 1.00 90.38 184 PRO A CA 1
ATOM 1453 C C . PRO A 1 184 ? -1.141 -0.228 19.321 1.00 90.38 184 PRO A C 1
ATOM 1455 O O . PRO A 1 184 ? -0.816 -0.736 18.250 1.00 90.38 184 PRO A O 1
ATOM 1458 N N . THR A 1 185 ? -1.063 -0.902 20.469 1.00 90.62 185 THR A N 1
ATOM 1459 C CA . THR A 1 185 ? -0.417 -2.222 20.593 1.00 90.62 185 THR A CA 1
ATOM 1460 C C . THR A 1 185 ? -1.116 -3.341 19.822 1.00 90.62 185 THR A C 1
ATOM 1462 O O . THR A 1 185 ? -0.487 -4.355 19.530 1.00 90.62 185 THR A O 1
ATOM 1465 N N . HIS A 1 186 ? -2.399 -3.178 19.485 1.00 91.69 186 HIS A N 1
ATOM 1466 C CA . HIS A 1 186 ? -3.164 -4.133 18.677 1.00 91.69 186 HIS A CA 1
ATOM 1467 C C . HIS A 1 186 ? -2.940 -3.974 17.167 1.00 91.69 186 HIS A C 1
ATOM 1469 O O . HIS A 1 186 ? -3.485 -4.765 16.398 1.00 91.69 186 HIS A O 1
ATOM 1475 N N . ILE A 1 187 ? -2.175 -2.962 16.743 1.00 94.19 187 ILE A N 1
ATOM 1476 C CA . ILE A 1 187 ? -1.857 -2.694 15.341 1.00 94.19 187 ILE A CA 1
ATOM 1477 C C . ILE A 1 187 ? -0.412 -3.104 15.074 1.00 94.19 187 ILE A C 1
ATOM 1479 O O . ILE A 1 187 ? 0.536 -2.532 15.614 1.00 94.19 187 ILE A O 1
ATOM 1483 N N . LYS A 1 188 ? -0.239 -4.075 14.181 1.00 92.56 188 LYS A N 1
ATOM 1484 C CA . LYS A 1 188 ? 1.058 -4.428 13.619 1.00 92.56 188 LYS A CA 1
ATOM 1485 C C . LYS A 1 188 ? 1.292 -3.613 12.354 1.00 92.56 188 LYS A C 1
ATOM 1487 O O . LYS A 1 188 ? 0.595 -3.779 11.354 1.00 92.56 188 LYS A O 1
ATOM 1492 N N . GLU A 1 189 ? 2.289 -2.741 12.404 1.00 90.88 189 GLU A N 1
ATOM 1493 C CA . GLU A 1 189 ? 2.753 -2.031 11.220 1.00 90.88 189 GLU A CA 1
ATOM 1494 C C . GLU A 1 189 ? 3.710 -2.897 10.399 1.00 90.88 189 GLU A C 1
ATOM 1496 O O . GLU A 1 189 ? 4.569 -3.604 10.932 1.00 90.88 189 GLU A O 1
ATOM 1501 N N . HIS A 1 190 ? 3.550 -2.801 9.085 1.00 87.06 190 HIS A N 1
ATOM 1502 C CA . HIS A 1 190 ? 4.486 -3.292 8.099 1.00 87.06 190 HIS A CA 1
ATOM 1503 C C . HIS A 1 190 ? 5.020 -2.087 7.338 1.00 87.06 190 HIS A C 1
ATOM 1505 O O . HIS A 1 190 ? 4.287 -1.447 6.578 1.00 87.06 190 HIS A O 1
ATOM 1511 N N . SER A 1 191 ? 6.317 -1.820 7.462 1.00 79.25 191 SER A N 1
ATOM 1512 C CA . SER A 1 191 ? 7.062 -0.890 6.608 1.00 79.25 191 SER A CA 1
ATOM 1513 C C . SER A 1 191 ? 8.258 -1.594 5.969 1.00 79.25 191 SER A C 1
ATOM 1515 O O . SER A 1 191 ? 9.022 -2.300 6.623 1.00 79.25 191 SER A O 1
ATOM 1517 N N . VAL A 1 192 ? 8.369 -1.417 4.657 1.00 71.06 192 VAL A N 1
ATOM 1518 C CA . VAL A 1 192 ? 9.322 -2.016 3.728 1.00 71.06 192 VAL A CA 1
ATOM 1519 C C . VAL A 1 192 ? 9.533 -1.006 2.623 1.00 71.06 192 VAL A C 1
ATOM 1521 O O . VAL A 1 192 ? 8.601 -0.585 1.927 1.00 71.06 192 VAL A O 1
ATOM 1524 N N . LEU A 1 193 ? 10.781 -0.623 2.467 1.00 78.88 193 LEU A N 1
ATOM 1525 C CA . LEU A 1 193 ? 11.203 0.204 1.368 1.00 78.88 193 LEU A CA 1
ATOM 1526 C C . LEU A 1 193 ? 11.335 -0.675 0.123 1.00 78.88 193 LEU A C 1
ATOM 1528 O O . LEU A 1 193 ? 12.077 -1.646 0.154 1.00 78.88 193 LEU A O 1
ATOM 1532 N N . LEU A 1 194 ? 10.693 -0.304 -0.988 1.00 80.00 194 LEU A N 1
ATOM 1533 C CA . LEU A 1 194 ? 10.750 -1.071 -2.241 1.00 80.00 194 LEU A CA 1
ATOM 1534 C C . LEU A 1 194 ? 12.186 -1.396 -2.695 1.00 80.00 194 LEU A C 1
ATOM 1536 O O . LEU A 1 194 ? 12.418 -2.394 -3.361 1.00 80.00 194 LEU A O 1
ATOM 1540 N N . TYR A 1 195 ? 13.177 -0.584 -2.328 1.00 80.69 195 TYR A N 1
ATOM 1541 C CA . TYR A 1 195 ? 14.575 -0.815 -2.700 1.00 80.69 195 TYR A CA 1
ATOM 1542 C C . TYR A 1 195 ? 15.174 -2.078 -2.062 1.00 80.69 195 TYR A C 1
ATOM 1544 O O . TYR A 1 195 ? 16.176 -2.581 -2.568 1.00 80.69 195 TYR A O 1
ATOM 1552 N N . THR A 1 196 ? 14.557 -2.643 -1.019 1.00 78.06 196 THR A N 1
ATOM 1553 C CA . THR A 1 196 ? 15.019 -3.910 -0.434 1.00 78.06 196 THR A CA 1
ATOM 1554 C C . THR A 1 196 ? 14.757 -5.119 -1.330 1.00 78.06 196 THR A C 1
ATOM 1556 O O . THR A 1 196 ? 15.394 -6.148 -1.108 1.00 78.06 196 THR A O 1
ATOM 1559 N N . ILE A 1 197 ? 13.923 -5.009 -2.380 1.00 79.38 197 ILE A N 1
ATOM 1560 C CA . ILE A 1 197 ? 13.669 -6.126 -3.313 1.00 79.38 197 ILE A CA 1
ATOM 1561 C C . ILE A 1 197 ? 14.914 -6.557 -4.091 1.00 79.38 197 ILE A C 1
ATOM 1563 O O . ILE A 1 197 ? 15.041 -7.697 -4.515 1.00 79.38 197 ILE A O 1
ATOM 1567 N N . PHE A 1 198 ? 15.892 -5.660 -4.232 1.00 78.25 198 PHE A N 1
ATOM 1568 C CA . PHE A 1 198 ? 17.194 -6.002 -4.809 1.00 78.25 198 PHE A CA 1
ATOM 1569 C C . PHE A 1 198 ? 18.059 -6.828 -3.850 1.00 78.25 198 PHE A C 1
ATOM 1571 O O . PHE A 1 198 ? 19.205 -7.160 -4.149 1.00 78.25 198 PHE A O 1
ATOM 1578 N N . GLY A 1 199 ? 17.528 -7.143 -2.669 1.00 77.38 199 GLY A N 1
ATOM 1579 C CA . GLY A 1 199 ? 18.231 -7.844 -1.622 1.00 77.38 199 GLY A CA 1
ATOM 1580 C C . GLY A 1 199 ? 19.420 -7.052 -1.104 1.00 77.38 199 GLY A C 1
ATOM 1581 O O . GLY A 1 199 ? 20.432 -7.667 -0.787 1.00 77.38 199 GLY A O 1
ATOM 1582 N N . ILE A 1 200 ? 19.320 -5.728 -1.029 1.00 78.56 200 ILE A N 1
ATOM 1583 C CA . ILE A 1 200 ? 20.356 -4.888 -0.432 1.00 78.56 200 ILE A CA 1
ATOM 1584 C C . ILE A 1 200 ? 19.725 -4.105 0.714 1.00 78.56 200 ILE A C 1
ATOM 1586 O O . ILE A 1 200 ? 18.628 -3.561 0.579 1.00 78.56 200 ILE A O 1
ATOM 1590 N N . GLU A 1 201 ? 20.397 -4.092 1.860 1.00 83.38 201 GLU A N 1
ATOM 1591 C CA . GLU A 1 201 ? 19.979 -3.281 2.998 1.00 83.38 201 GLU A CA 1
ATOM 1592 C C . GLU A 1 201 ? 20.135 -1.787 2.695 1.00 83.38 201 GLU A C 1
ATOM 1594 O O . GLU A 1 201 ? 20.979 -1.370 1.895 1.00 83.38 201 GLU A O 1
ATOM 1599 N N . ARG A 1 202 ? 19.282 -0.955 3.295 1.00 80.44 202 ARG A N 1
ATOM 1600 C CA . ARG A 1 202 ? 19.221 0.475 2.980 1.00 80.44 202 ARG A CA 1
ATOM 1601 C C . ARG A 1 202 ? 19.094 1.320 4.232 1.00 80.44 202 ARG A C 1
ATOM 1603 O O . ARG A 1 202 ? 18.280 1.043 5.105 1.00 80.44 202 ARG A O 1
ATOM 1610 N N . ASN A 1 203 ? 19.853 2.409 4.267 1.00 82.81 203 ASN A N 1
ATOM 1611 C CA . ASN A 1 203 ? 19.658 3.503 5.208 1.00 82.81 203 ASN A CA 1
ATOM 1612 C C . ASN A 1 203 ? 19.028 4.672 4.456 1.00 82.81 203 ASN A C 1
ATOM 1614 O O . ASN A 1 203 ? 19.721 5.433 3.784 1.00 82.81 203 ASN A O 1
ATOM 1618 N N . LEU A 1 204 ? 17.709 4.804 4.548 1.00 77.50 204 LEU A N 1
ATOM 1619 C CA . LEU A 1 204 ? 16.958 5.866 3.881 1.00 77.50 204 LEU A CA 1
ATOM 1620 C C . LEU A 1 204 ? 15.961 6.472 4.859 1.00 77.50 204 LEU A C 1
ATOM 1622 O O . LEU A 1 204 ? 15.444 5.794 5.741 1.00 77.50 204 LEU A O 1
ATOM 1626 N N . PHE A 1 205 ? 15.729 7.778 4.741 1.00 76.44 205 PHE A N 1
ATOM 1627 C CA . PHE A 1 205 ? 14.814 8.509 5.625 1.00 76.44 205 PHE A CA 1
ATOM 1628 C C . PHE A 1 205 ? 15.127 8.353 7.126 1.00 76.44 205 PHE A C 1
ATOM 1630 O O . PHE A 1 205 ? 14.225 8.326 7.956 1.00 76.44 205 PHE A O 1
ATOM 1637 N N . ARG A 1 206 ? 16.418 8.252 7.484 1.00 78.44 206 ARG A N 1
ATOM 1638 C CA . ARG A 1 206 ? 16.896 8.012 8.865 1.00 78.44 206 ARG A CA 1
ATOM 1639 C C . ARG A 1 206 ? 16.404 6.692 9.480 1.00 78.44 206 ARG A C 1
ATOM 1641 O O . ARG A 1 206 ? 16.442 6.538 10.697 1.00 78.44 206 ARG A O 1
ATOM 1648 N N . GLN A 1 207 ? 15.983 5.744 8.647 1.00 76.56 207 GLN A N 1
ATOM 1649 C CA . GLN A 1 207 ? 15.575 4.407 9.045 1.00 76.56 207 GLN A CA 1
ATOM 1650 C C . GLN A 1 207 ? 16.451 3.364 8.349 1.00 76.56 207 GLN A C 1
ATOM 1652 O O . GLN A 1 207 ? 16.794 3.499 7.172 1.00 76.56 207 GLN A O 1
ATOM 1657 N N . PHE A 1 208 ? 16.802 2.322 9.098 1.00 81.56 208 PHE A N 1
ATOM 1658 C CA . PHE A 1 208 ? 17.470 1.145 8.565 1.00 81.56 208 PHE A CA 1
ATOM 1659 C C . PHE A 1 208 ? 16.433 0.133 8.072 1.00 81.56 208 PHE A C 1
ATOM 1661 O O . PHE A 1 208 ? 15.494 -0.219 8.792 1.00 81.56 208 PHE A O 1
ATOM 1668 N N . TYR A 1 209 ? 16.634 -0.347 6.852 1.00 78.94 209 TYR A N 1
ATOM 1669 C CA . TYR A 1 209 ? 15.858 -1.396 6.211 1.00 78.94 209 TYR A CA 1
ATOM 1670 C C . TYR A 1 209 ? 16.784 -2.579 5.954 1.00 78.94 209 TYR A C 1
ATOM 1672 O O . TYR A 1 209 ? 17.639 -2.521 5.072 1.00 78.94 209 TYR A O 1
ATOM 1680 N N . ALA A 1 210 ? 16.625 -3.639 6.744 1.00 77.81 210 ALA A N 1
ATOM 1681 C CA . ALA A 1 210 ? 17.417 -4.852 6.600 1.00 77.81 210 ALA A CA 1
ATOM 1682 C C . ALA A 1 210 ? 17.110 -5.559 5.273 1.00 77.81 210 ALA A C 1
ATOM 1684 O O . ALA A 1 210 ? 15.969 -5.548 4.805 1.00 77.81 210 ALA A O 1
ATOM 1685 N N . GLN A 1 211 ? 18.107 -6.242 4.709 1.00 72.56 211 GLN A N 1
ATOM 1686 C CA . GLN A 1 211 ? 17.870 -7.219 3.652 1.00 72.56 211 GLN A CA 1
ATOM 1687 C C . GLN A 1 211 ? 17.000 -8.350 4.210 1.00 72.56 211 GLN A C 1
ATOM 1689 O O . GLN A 1 211 ? 17.331 -8.954 5.233 1.00 72.56 211 GLN A O 1
ATOM 1694 N N . ARG A 1 212 ? 15.909 -8.682 3.518 1.00 69.50 212 ARG A N 1
ATOM 1695 C CA . ARG A 1 212 ? 15.068 -9.822 3.885 1.00 69.50 212 ARG A CA 1
ATOM 1696 C C . ARG A 1 212 ? 15.019 -10.790 2.722 1.00 69.50 212 ARG A C 1
ATOM 1698 O O . ARG A 1 212 ? 14.794 -10.403 1.583 1.00 69.50 212 ARG A O 1
ATOM 1705 N N . GLN A 1 213 ? 15.228 -12.068 3.014 1.00 64.38 213 GLN A N 1
ATOM 1706 C CA . GLN A 1 213 ? 15.221 -13.114 1.991 1.00 64.38 213 GLN A CA 1
ATOM 1707 C C . GLN A 1 213 ? 13.864 -13.210 1.276 1.00 64.38 213 GLN A C 1
ATOM 1709 O O . GLN A 1 213 ? 13.817 -13.593 0.120 1.00 64.38 213 GLN A O 1
ATOM 1714 N N . GLN A 1 214 ? 12.789 -12.816 1.964 1.00 62.34 214 GLN A N 1
ATOM 1715 C CA . GLN A 1 214 ? 11.421 -12.742 1.449 1.00 62.34 214 GLN A CA 1
ATOM 1716 C C . GLN A 1 214 ? 11.147 -11.556 0.506 1.00 62.34 214 GLN A C 1
ATOM 1718 O O . GLN A 1 214 ? 10.045 -11.496 -0.035 1.00 62.34 214 GLN A O 1
ATOM 1723 N N . ASP A 1 215 ? 12.089 -10.611 0.371 1.00 60.81 215 ASP A N 1
ATOM 1724 C CA . ASP A 1 215 ? 11.968 -9.455 -0.532 1.00 60.81 215 ASP A CA 1
ATOM 1725 C C . ASP A 1 215 ? 12.545 -9.755 -1.928 1.00 60.81 215 ASP A C 1
ATOM 1727 O O . ASP A 1 215 ? 12.272 -9.004 -2.859 1.00 60.81 215 ASP A O 1
ATOM 1731 N N . LYS A 1 216 ? 13.335 -10.831 -2.056 1.00 54.56 216 LYS A N 1
ATOM 1732 C CA . LYS A 1 216 ? 13.821 -11.375 -3.332 1.00 54.56 216 LYS A CA 1
ATOM 1733 C C . LYS A 1 216 ? 12.784 -12.310 -3.942 1.00 54.56 216 LYS A C 1
ATOM 1735 O O . LYS A 1 216 ? 12.711 -12.336 -5.186 1.00 54.56 216 LYS A O 1
#

Sequence (216 aa):
MKFEQRFKFTISFDPEFLLSVPGNYKGGERVAGYVHGGLDPEMNIRGAFSEYVVQEASLVFHFPSTILPEQIITFPLVSITAALRIFHEMKLSLPPANVQIDILVWAGTSPQRHEYLKGLGADIYFDYKDPNVVSLIKQATHGDLTYAFDCFSEFDSTKQICAALTGKDSQLVTVLPFIRAELPTHIKEHSVLLYTIFGIERNLFRQFYAQRQQDK

Foldseek 3Di:
DDQPDQDFDFPDDDVLQVPFDFDDDDPPFDKEFDDDDDDDPVDDHADPPDPDGDDHSNGITGDDPPDDPVVRNPCHVVVLLCCCCVCVPVVDDDPPDRDGADEAEADQDAPVCVVVVVVVPDPDDDRPPPPCRLVVLCVNVVQAHQHYEHPPQDDCRVVSVQSNRRHAQHEYEYQDDDDCVPHDPRYDYDYAHLVLLVQDWDCPPNDTHHNDPSSD

Radius of gyration: 18.81 Å; chains: 1; bounding box: 56×34×50 Å

Organism: Adineta ricciae (NCBI:txid249248)

InterPro domains:
  IPR011032 GroES-like superfamily [SSF50129] (23-93)
  IPR036291 NAD(P)-binding domain superfamily [SSF51735] (74-178)
  IPR047122 Trans-enoyl reductase-like [PTHR45348] (107-214)